Protein AF-A0AAQ3QTQ8-F1 (afdb_monomer)

Structure (mmCIF, N/CA/C/O backbone):
data_AF-A0AAQ3QTQ8-F1
#
_entry.id   AF-A0AAQ3QTQ8-F1
#
loop_
_atom_site.group_PDB
_atom_site.id
_atom_site.type_symbol
_atom_site.label_atom_id
_atom_site.label_alt_id
_atom_site.label_comp_id
_atom_site.label_asym_id
_atom_site.label_entity_id
_atom_site.label_seq_id
_atom_site.pdbx_PDB_ins_code
_atom_site.Cartn_x
_atom_site.Cartn_y
_atom_site.Cartn_z
_atom_site.occupancy
_atom_site.B_iso_or_equiv
_atom_site.auth_seq_id
_atom_site.auth_comp_id
_atom_site.auth_asym_id
_atom_site.auth_atom_id
_atom_site.pdbx_PDB_model_num
ATOM 1 N N . MET A 1 1 ? -59.848 7.358 70.469 1.00 56.00 1 MET A N 1
ATOM 2 C CA . MET A 1 1 ? -59.680 6.333 69.415 1.00 56.00 1 MET A CA 1
ATOM 3 C C . MET A 1 1 ? -58.313 5.702 69.612 1.00 56.00 1 MET A C 1
ATOM 5 O O . MET A 1 1 ? -57.325 6.423 69.578 1.00 56.00 1 MET A O 1
ATOM 9 N N . THR A 1 2 ? -58.250 4.415 69.949 1.00 82.25 2 THR A N 1
ATOM 10 C CA . THR A 1 2 ? -56.984 3.731 70.270 1.00 82.25 2 THR A CA 1
ATOM 11 C C . THR A 1 2 ? -56.238 3.325 68.994 1.00 82.25 2 THR A C 1
ATOM 13 O O . THR A 1 2 ? -56.854 3.104 67.953 1.00 82.25 2 THR A O 1
ATOM 16 N N . TYR A 1 3 ? -54.908 3.209 69.055 1.00 79.88 3 TYR A N 1
ATOM 17 C CA . TYR A 1 3 ? -54.056 2.813 67.917 1.00 79.88 3 TYR A CA 1
ATOM 18 C C . TYR A 1 3 ? -54.523 1.508 67.241 1.00 79.88 3 TYR A C 1
ATOM 20 O O . TYR A 1 3 ? -54.524 1.395 66.017 1.00 79.88 3 TYR A O 1
ATOM 28 N N . GLN A 1 4 ? -55.022 0.562 68.041 1.00 78.69 4 GLN A N 1
ATOM 29 C CA . GLN A 1 4 ? -55.626 -0.692 67.577 1.00 78.69 4 GLN A CA 1
ATOM 30 C C . GLN A 1 4 ? -56.855 -0.455 66.674 1.00 78.69 4 GLN A C 1
ATOM 32 O O . GLN A 1 4 ? -56.959 -1.046 65.603 1.00 78.69 4 GLN A O 1
ATOM 37 N N . GLN A 1 5 ? -57.735 0.486 67.036 1.00 79.75 5 GLN A N 1
ATOM 38 C CA . GLN A 1 5 ? -58.923 0.836 66.242 1.00 79.75 5 GLN A CA 1
ATOM 39 C C . GLN A 1 5 ? -58.567 1.554 64.932 1.00 79.75 5 GLN A C 1
ATOM 41 O O . GLN A 1 5 ? -59.264 1.398 63.929 1.00 79.75 5 GLN A O 1
ATOM 46 N N . LEU A 1 6 ? -57.489 2.346 64.924 1.00 78.75 6 LEU A N 1
ATOM 47 C CA . LEU A 1 6 ? -56.985 2.994 63.711 1.00 78.75 6 LEU A CA 1
ATOM 48 C C . LEU A 1 6 ? -56.403 1.957 62.742 1.00 78.75 6 LEU A C 1
ATOM 50 O O . LEU A 1 6 ? -56.718 1.986 61.554 1.00 78.75 6 LEU A O 1
ATOM 54 N N . LYS A 1 7 ? -55.620 1.006 63.264 1.00 82.06 7 LYS A N 1
ATOM 55 C CA . LYS A 1 7 ? -55.025 -0.084 62.486 1.00 82.06 7 LYS A CA 1
ATOM 56 C C . LYS A 1 7 ? -56.093 -0.963 61.836 1.00 82.06 7 LYS A C 1
ATOM 58 O O . LYS A 1 7 ? -56.007 -1.214 60.640 1.00 82.06 7 LYS A O 1
ATOM 63 N N . GLU A 1 8 ? -57.128 -1.367 62.573 1.00 78.81 8 GLU A N 1
ATOM 64 C CA . GLU A 1 8 ? -58.230 -2.158 62.009 1.00 78.81 8 GLU A CA 1
ATOM 65 C C . GLU A 1 8 ? -59.048 -1.396 60.963 1.00 78.81 8 GLU A C 1
ATOM 67 O O . GLU A 1 8 ? -59.424 -1.978 59.945 1.00 78.81 8 GLU A O 1
ATOM 72 N N . LYS A 1 9 ? -59.305 -0.096 61.169 1.00 76.88 9 LYS A N 1
ATOM 73 C CA . LYS A 1 9 ? -60.006 0.729 60.172 1.00 76.88 9 LYS A CA 1
ATOM 74 C C . LYS A 1 9 ? -59.204 0.868 58.885 1.00 76.88 9 LYS A C 1
ATOM 76 O O . LYS A 1 9 ? -59.774 0.685 57.815 1.00 76.88 9 LYS A O 1
ATOM 81 N N . ILE A 1 10 ? -57.903 1.149 58.982 1.00 73.38 10 ILE A N 1
ATOM 82 C CA . ILE A 1 10 ? -57.005 1.234 57.822 1.00 73.38 10 ILE A CA 1
ATOM 83 C C . ILE A 1 10 ? -56.937 -0.119 57.112 1.00 73.38 10 ILE A C 1
ATOM 85 O O . ILE A 1 10 ? -57.016 -0.175 55.886 1.00 73.38 10 ILE A O 1
ATOM 89 N N . TRP A 1 11 ? -56.867 -1.216 57.871 1.00 71.56 11 TRP A N 1
ATOM 90 C CA . TRP A 1 11 ? -56.759 -2.546 57.285 1.00 71.56 11 TRP A CA 1
ATOM 91 C C . TRP A 1 11 ? -58.058 -2.977 56.585 1.00 71.56 11 TRP A C 1
ATOM 93 O O . TRP A 1 11 ? -58.023 -3.498 55.472 1.00 71.56 11 TRP A O 1
ATOM 103 N N . LYS A 1 12 ? -59.226 -2.666 57.163 1.00 70.44 12 LYS A N 1
ATOM 104 C CA . LYS A 1 12 ? -60.523 -2.856 56.493 1.00 70.44 12 LYS A CA 1
ATOM 105 C C . LYS A 1 12 ? -60.668 -1.987 55.244 1.00 70.44 12 LYS A C 1
ATOM 107 O O . LYS A 1 12 ? -61.236 -2.465 54.268 1.00 70.44 12 LYS A O 1
ATOM 112 N N . LEU A 1 13 ? -60.147 -0.757 55.245 1.00 63.53 13 LEU A N 1
ATOM 113 C CA . LEU A 1 13 ? -60.187 0.130 54.074 1.00 63.53 13 LEU A CA 1
ATOM 114 C C . LEU A 1 13 ? -59.311 -0.393 52.925 1.00 63.53 13 LEU A C 1
ATOM 116 O O . LEU A 1 13 ? -59.724 -0.358 51.774 1.00 63.53 13 LEU A O 1
ATOM 120 N N . LEU A 1 14 ? -58.126 -0.916 53.248 1.00 60.50 14 LEU A N 1
ATOM 121 C CA . LEU A 1 14 ? -57.181 -1.493 52.286 1.00 60.50 14 LEU A CA 1
ATOM 122 C C . LEU A 1 14 ? -57.642 -2.846 51.710 1.00 60.50 14 LEU A C 1
ATOM 124 O O . LEU A 1 14 ? -57.242 -3.189 50.602 1.00 60.50 14 LEU A O 1
ATOM 128 N N . THR A 1 15 ? -58.474 -3.608 52.434 1.00 65.25 15 THR A N 1
ATOM 129 C CA . THR A 1 15 ? -58.963 -4.942 52.010 1.00 65.25 15 THR A CA 1
ATOM 130 C C . THR A 1 15 ? -60.364 -4.948 51.407 1.00 65.25 15 THR A C 1
ATOM 132 O O . THR A 1 15 ? -60.736 -5.938 50.778 1.00 65.25 15 THR A O 1
ATOM 135 N N . HIS A 1 16 ? -61.151 -3.875 51.542 1.00 59.69 16 HIS A N 1
ATOM 136 C CA . HIS A 1 16 ? -62.420 -3.769 50.819 1.00 59.69 16 HIS A CA 1
ATOM 137 C C . HIS A 1 16 ? -62.133 -3.612 49.319 1.00 59.69 16 HIS A C 1
ATOM 139 O O . HIS A 1 16 ? -61.536 -2.629 48.880 1.00 59.69 16 HIS A O 1
ATOM 145 N N . GLY A 1 17 ? -62.555 -4.614 48.542 1.00 53.31 17 GLY A N 1
ATOM 146 C CA . GLY A 1 17 ? -62.068 -4.945 47.197 1.00 53.31 17 GLY A CA 1
ATOM 147 C C . GLY A 1 17 ? -62.107 -3.864 46.110 1.00 53.31 17 GLY A C 1
ATOM 148 O O . GLY A 1 17 ? -61.571 -4.103 45.037 1.00 53.31 17 GLY A O 1
ATOM 149 N N . ALA A 1 18 ? -62.662 -2.677 46.358 1.00 57.66 18 ALA A N 1
ATOM 150 C CA . ALA A 1 18 ? -62.614 -1.549 45.426 1.00 57.66 18 ALA A CA 1
ATOM 151 C C . ALA A 1 18 ? -61.232 -0.865 45.376 1.00 57.66 18 ALA A C 1
ATOM 153 O O . ALA A 1 18 ? -60.798 -0.431 44.312 1.00 57.66 18 ALA A O 1
ATOM 154 N N . LEU A 1 19 ? -60.507 -0.803 46.502 1.00 54.47 19 LEU A N 1
ATOM 155 C CA . LEU A 1 19 ? -59.181 -0.169 46.552 1.00 54.47 19 LEU A CA 1
ATOM 156 C C . LEU A 1 19 ? -58.093 -1.043 45.918 1.00 54.47 19 LEU A C 1
ATOM 158 O O . LEU A 1 19 ? -57.125 -0.507 45.390 1.00 54.47 19 LEU A O 1
ATOM 162 N N . LEU A 1 20 ? -58.282 -2.364 45.906 1.00 57.00 20 LEU A N 1
ATOM 163 C CA . LEU A 1 20 ? -57.383 -3.338 45.277 1.00 57.00 20 LEU A CA 1
ATOM 164 C C . LEU A 1 20 ? -57.253 -3.122 43.759 1.00 57.00 20 LEU A C 1
ATOM 166 O O . LEU A 1 20 ? -56.157 -3.250 43.223 1.00 57.00 20 LEU A O 1
ATOM 170 N N . TYR A 1 21 ? -58.327 -2.702 43.079 1.00 63.22 21 TYR A N 1
ATOM 171 C CA . TYR A 1 21 ? -58.301 -2.384 41.643 1.00 63.22 21 TYR A CA 1
ATOM 172 C C . TYR A 1 21 ? -57.488 -1.132 41.300 1.00 63.22 21 TYR A C 1
ATOM 174 O O . TYR A 1 21 ? -57.039 -0.999 40.167 1.00 63.22 21 TYR A O 1
ATOM 182 N N . ILE A 1 22 ? -57.287 -0.222 42.258 1.00 67.75 22 ILE A N 1
ATOM 183 C CA . ILE A 1 22 ? -56.525 1.019 42.059 1.00 67.75 22 ILE A CA 1
ATOM 184 C C . ILE A 1 22 ? -55.092 0.850 42.573 1.00 67.75 22 ILE A C 1
ATOM 186 O O . ILE A 1 22 ? -54.137 1.268 41.923 1.00 67.75 22 ILE A O 1
ATOM 190 N N . THR A 1 23 ? -54.912 0.198 43.722 1.00 69.81 23 THR A N 1
ATOM 191 C CA . THR A 1 23 ? -53.592 0.023 44.339 1.00 69.81 23 THR A CA 1
ATOM 192 C C . THR A 1 23 ? -52.747 -1.028 43.628 1.00 69.81 23 THR A C 1
ATOM 194 O O . THR A 1 23 ? -51.536 -0.841 43.532 1.00 69.81 23 THR A O 1
ATOM 197 N N . ALA A 1 24 ? -53.352 -2.082 43.068 1.00 72.50 24 ALA A N 1
ATOM 198 C CA . ALA A 1 24 ? -52.630 -3.099 42.305 1.00 72.50 24 ALA A CA 1
ATOM 199 C C . ALA A 1 24 ? -51.936 -2.544 41.044 1.00 72.50 24 ALA A C 1
ATOM 201 O O . ALA A 1 24 ? -50.729 -2.754 40.919 1.00 72.50 24 ALA A O 1
ATOM 202 N N . PRO A 1 25 ? -52.598 -1.798 40.132 1.00 78.56 25 PRO A N 1
ATOM 203 C CA . PRO A 1 25 ? -51.917 -1.245 38.962 1.00 78.56 25 PRO A CA 1
ATOM 204 C C . PRO A 1 25 ? -50.855 -0.206 39.337 1.00 78.56 25 PRO A C 1
ATOM 206 O O . PRO A 1 25 ? -49.799 -0.174 38.708 1.00 78.56 25 PRO A O 1
ATOM 209 N N . ILE A 1 26 ? -51.066 0.591 40.392 1.00 82.81 26 ILE A N 1
ATOM 210 C CA . ILE A 1 26 ? -50.047 1.529 40.893 1.00 82.81 26 ILE A CA 1
ATOM 211 C C . ILE A 1 26 ? -48.821 0.766 41.409 1.00 82.81 26 ILE A C 1
ATOM 213 O O . ILE A 1 26 ? -47.695 1.096 41.041 1.00 82.81 26 ILE A O 1
ATOM 217 N N . ALA A 1 27 ? -49.022 -0.284 42.208 1.00 79.06 27 ALA A N 1
ATOM 218 C CA . ALA A 1 27 ? -47.933 -1.111 42.719 1.00 79.06 27 ALA A CA 1
ATOM 219 C C . ALA A 1 27 ? -47.168 -1.809 41.586 1.00 79.06 27 ALA A C 1
ATOM 221 O O . ALA A 1 27 ? -45.941 -1.789 41.588 1.00 79.06 27 ALA A O 1
ATOM 222 N N . ILE A 1 28 ? -47.872 -2.356 40.589 1.00 83.12 28 ILE A N 1
ATOM 223 C CA . ILE A 1 28 ? -47.263 -2.968 39.399 1.00 83.12 28 ILE A CA 1
ATOM 224 C C . ILE A 1 28 ? -46.442 -1.932 38.625 1.00 83.12 28 ILE A C 1
ATOM 226 O O . ILE A 1 28 ? -45.302 -2.208 38.261 1.00 83.12 28 ILE A O 1
ATOM 230 N N . THR A 1 29 ? -46.979 -0.727 38.425 1.00 83.50 29 THR A N 1
ATOM 231 C CA . THR A 1 29 ? -46.278 0.356 37.718 1.00 83.50 29 THR A CA 1
ATOM 232 C C . THR A 1 29 ? -45.002 0.760 38.454 1.00 83.50 29 THR A C 1
ATOM 234 O O . THR A 1 29 ? -43.952 0.885 37.830 1.00 83.50 29 THR A O 1
ATOM 237 N N . LEU A 1 30 ? -45.054 0.896 39.783 1.00 83.50 30 LEU A N 1
ATOM 238 C CA . LEU A 1 30 ? -43.878 1.195 40.606 1.00 83.50 30 LEU A CA 1
ATOM 239 C C . LEU A 1 30 ? -42.839 0.069 40.568 1.00 83.50 30 LEU A C 1
ATOM 241 O O . LEU A 1 30 ? -41.641 0.344 40.545 1.00 83.50 30 LEU A O 1
ATOM 245 N N . LEU A 1 31 ? -43.281 -1.187 40.524 1.00 81.12 31 LEU A N 1
ATOM 246 C CA . LEU A 1 31 ? -42.404 -2.355 40.456 1.00 81.12 31 LEU A CA 1
ATOM 247 C C . LEU A 1 31 ? -41.702 -2.442 39.093 1.00 81.12 31 LEU A C 1
ATOM 249 O O . LEU A 1 31 ? -40.496 -2.674 39.041 1.00 81.12 31 LEU A O 1
ATOM 253 N N . ILE A 1 32 ? -42.422 -2.155 38.004 1.00 83.00 32 ILE A N 1
ATOM 254 C CA . ILE A 1 32 ? -41.854 -2.022 36.655 1.00 83.00 32 ILE A CA 1
ATOM 255 C C . ILE A 1 32 ? -40.857 -0.858 36.610 1.00 83.00 32 ILE A C 1
ATOM 257 O O . ILE A 1 32 ? -39.746 -1.033 36.117 1.00 83.00 32 ILE A O 1
ATOM 261 N N . LEU A 1 33 ? -41.206 0.306 37.168 1.00 80.62 33 LEU A N 1
ATOM 262 C CA . LEU A 1 33 ? -40.325 1.476 37.202 1.00 80.62 33 LEU A CA 1
ATOM 263 C C . LEU A 1 33 ? -39.037 1.190 37.989 1.00 80.62 33 LEU A C 1
ATOM 265 O O . LEU A 1 33 ? -37.949 1.528 37.533 1.00 80.62 33 LEU A O 1
ATOM 269 N N . PHE A 1 34 ? -39.144 0.512 39.135 1.00 80.12 34 PHE A N 1
ATOM 270 C CA . PHE A 1 34 ? -37.997 0.068 39.929 1.00 80.12 34 PHE A CA 1
ATOM 271 C C . PHE A 1 34 ? -37.106 -0.902 39.146 1.00 80.12 34 PHE A C 1
ATOM 273 O O . PHE A 1 34 ? -35.881 -0.781 39.184 1.00 80.12 34 PHE A O 1
ATOM 280 N N . PHE A 1 35 ? -37.704 -1.832 38.396 1.00 76.50 35 PHE A N 1
ATOM 281 C CA . PHE A 1 35 ? -36.963 -2.772 37.557 1.00 76.50 35 PHE A CA 1
ATOM 282 C C . PHE A 1 35 ? -36.250 -2.062 36.398 1.00 76.50 35 PHE A C 1
ATOM 284 O O . PHE A 1 35 ? -35.076 -2.322 36.154 1.00 76.50 35 PHE A O 1
ATOM 291 N N . ILE A 1 36 ? -36.916 -1.110 35.736 1.00 76.31 36 ILE A N 1
ATOM 292 C CA . ILE A 1 36 ? -36.324 -0.283 34.673 1.00 76.31 36 ILE A CA 1
ATOM 293 C C . ILE A 1 36 ? -35.163 0.546 35.225 1.00 76.31 36 ILE A C 1
ATOM 295 O O . ILE A 1 36 ? -34.094 0.547 34.625 1.00 76.31 36 ILE A O 1
ATOM 299 N N . LEU A 1 37 ? -35.327 1.194 36.382 1.00 72.81 37 LEU A N 1
ATOM 300 C CA . LEU A 1 37 ? -34.261 1.967 37.027 1.00 72.81 37 LEU A CA 1
ATOM 301 C C . LEU A 1 37 ? -33.066 1.081 37.402 1.00 72.81 37 LEU A C 1
ATOM 303 O O . LEU A 1 37 ? -31.928 1.447 37.122 1.00 72.81 37 LEU A O 1
ATOM 307 N N . LYS A 1 38 ? -33.308 -0.121 37.939 1.00 69.94 38 LYS A N 1
ATOM 308 C CA . LYS A 1 38 ? -32.256 -1.108 38.235 1.00 69.94 38 LYS A CA 1
ATOM 309 C C . LYS A 1 38 ? -31.526 -1.592 36.982 1.00 69.94 38 LYS A C 1
ATOM 311 O O . LYS A 1 38 ? -30.304 -1.735 37.008 1.00 69.94 38 LYS A O 1
ATOM 316 N N . VAL A 1 39 ? -32.249 -1.832 35.889 1.00 67.50 39 VAL A N 1
ATOM 317 C CA . VAL A 1 39 ? -31.666 -2.207 34.591 1.00 67.50 39 VAL A CA 1
ATOM 318 C C . VAL A 1 39 ? -30.904 -1.036 33.975 1.00 67.50 39 VAL A C 1
ATOM 320 O O . VAL A 1 39 ? -29.863 -1.260 33.373 1.00 67.50 39 VAL A O 1
ATOM 323 N N . TYR A 1 40 ? -31.348 0.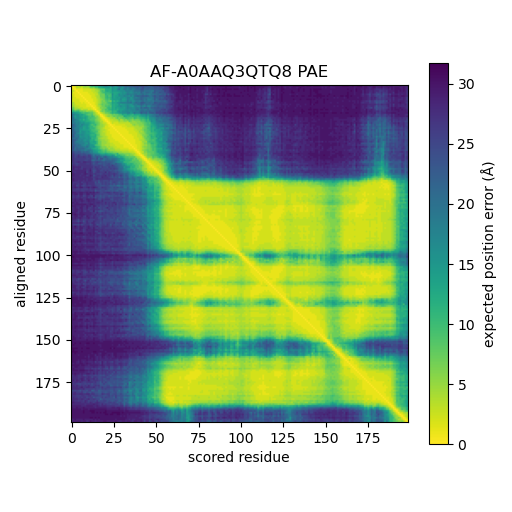206 34.165 1.00 67.25 40 TYR A N 1
ATOM 324 C CA . TYR A 1 40 ? -30.651 1.399 33.680 1.00 67.25 40 TYR A CA 1
ATOM 325 C C . TYR A 1 40 ? -29.345 1.646 34.456 1.00 67.25 40 TYR A C 1
ATOM 327 O O . TYR A 1 40 ? -28.290 1.851 33.855 1.00 67.25 40 TYR A O 1
ATOM 335 N N . GLU A 1 41 ? -29.377 1.513 35.787 1.00 61.06 41 GLU A N 1
ATOM 336 C CA . GLU A 1 41 ? -28.181 1.533 36.641 1.00 61.06 41 GLU A CA 1
ATOM 337 C C . GLU A 1 41 ? -27.206 0.394 36.291 1.00 61.06 41 GLU A C 1
ATOM 339 O O . GLU A 1 41 ? -25.994 0.606 36.247 1.00 61.06 41 GLU A O 1
ATOM 344 N N . GLY A 1 42 ? -27.714 -0.807 35.989 1.00 54.25 42 GLY A N 1
ATOM 345 C CA . GLY A 1 42 ? -26.908 -1.949 35.541 1.00 54.25 42 GLY A CA 1
ATOM 346 C C . GLY A 1 42 ? -26.400 -1.834 34.098 1.00 54.25 42 GLY A C 1
ATOM 347 O O . GLY A 1 42 ? -25.296 -2.285 33.793 1.00 54.25 42 GLY A O 1
ATOM 348 N N . GLY A 1 43 ? -27.163 -1.192 33.215 1.00 54.66 43 GLY A N 1
ATOM 349 C CA . GLY A 1 43 ? -26.865 -1.038 31.791 1.00 54.66 43 GLY A CA 1
ATOM 350 C C . GLY A 1 43 ? -25.648 -0.154 31.537 1.00 54.66 43 GLY A C 1
ATOM 351 O O . GLY A 1 43 ? -24.848 -0.448 30.649 1.00 54.66 43 GLY A O 1
ATOM 352 N N . THR A 1 44 ? -25.428 0.862 32.377 1.00 56.44 44 THR A N 1
ATOM 353 C CA . THR A 1 44 ? -24.199 1.674 32.324 1.00 56.44 44 THR A CA 1
ATOM 354 C C . THR A 1 44 ? -22.953 0.836 32.631 1.00 56.44 44 THR A C 1
ATOM 356 O O . THR A 1 44 ? -21.961 0.925 31.906 1.00 56.44 44 THR A O 1
ATOM 359 N N . LYS A 1 45 ? -23.020 -0.073 33.613 1.00 55.62 45 LYS A N 1
ATOM 360 C CA . LYS A 1 45 ? -21.924 -1.002 33.943 1.00 55.62 45 LYS A CA 1
ATOM 361 C C . LYS A 1 45 ? -21.722 -2.076 32.876 1.00 55.62 45 LYS A C 1
ATOM 363 O O . LYS A 1 45 ? -20.585 -2.404 32.553 1.00 55.62 45 LYS A O 1
ATOM 368 N N . PHE A 1 46 ? -22.802 -2.583 32.285 1.00 55.84 46 PHE A N 1
ATOM 369 C CA . PHE A 1 46 ? -22.720 -3.561 31.199 1.00 55.84 46 PHE A CA 1
ATOM 370 C C . PHE A 1 46 ? -22.091 -2.957 29.935 1.00 55.84 46 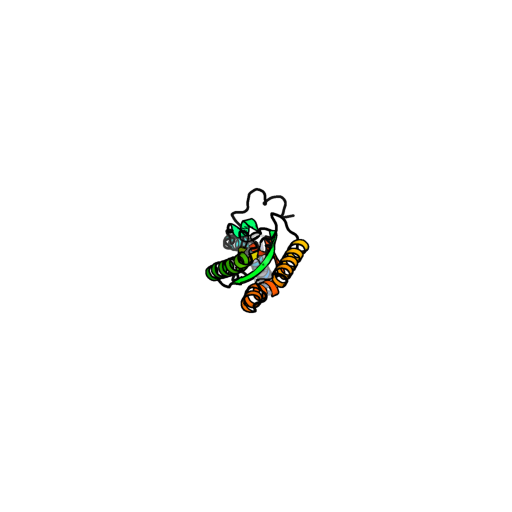PHE A C 1
ATOM 372 O O . PHE A 1 46 ? -21.282 -3.606 29.280 1.00 55.84 46 PHE A O 1
ATOM 379 N N . SER A 1 47 ? -22.379 -1.686 29.632 1.00 55.66 47 SER A N 1
ATOM 380 C CA . SER A 1 47 ? -21.737 -0.969 28.523 1.00 55.66 47 SER A CA 1
ATOM 381 C C . SER A 1 47 ? -20.234 -0.749 28.740 1.00 55.66 47 SER A C 1
ATOM 383 O O . SER A 1 47 ? -19.461 -0.805 27.784 1.00 55.66 47 SER A O 1
ATOM 385 N N . PHE A 1 48 ? -19.813 -0.548 29.994 1.00 55.34 48 PHE A N 1
ATOM 386 C CA . PHE A 1 48 ? -18.405 -0.432 30.363 1.00 55.34 48 PHE A CA 1
ATOM 387 C C . PHE A 1 48 ? -17.684 -1.778 30.227 1.00 55.34 48 PHE A C 1
ATOM 389 O O . PHE A 1 48 ? -16.659 -1.845 29.560 1.00 55.34 48 PHE A O 1
ATOM 396 N N . LEU A 1 49 ? -18.279 -2.865 30.730 1.00 55.84 49 LEU A N 1
ATOM 397 C CA . LEU A 1 49 ? -17.741 -4.221 30.573 1.00 55.84 49 LEU A CA 1
ATOM 398 C C . LEU A 1 49 ? -17.681 -4.663 29.101 1.00 55.84 49 LEU A C 1
ATOM 400 O O . LEU A 1 49 ? -16.723 -5.308 28.696 1.00 55.84 49 LEU A O 1
ATOM 404 N N . LEU A 1 50 ? -18.653 -4.277 28.267 1.00 54.31 50 LEU A N 1
ATOM 405 C CA . LEU A 1 50 ? -18.603 -4.522 26.818 1.00 54.31 50 LEU A CA 1
ATOM 406 C C . LEU A 1 50 ? -17.516 -3.700 26.109 1.00 54.31 50 LEU A C 1
ATOM 408 O O . LEU A 1 50 ? -16.932 -4.180 25.140 1.00 54.31 50 LEU A O 1
ATOM 412 N N . LYS A 1 51 ? -17.229 -2.477 26.577 1.00 53.62 51 LYS A N 1
ATOM 413 C CA . LYS A 1 51 ? -16.083 -1.687 26.098 1.00 53.62 51 LYS A CA 1
ATOM 414 C C . LYS A 1 51 ? -14.754 -2.323 26.499 1.00 53.62 51 LYS A C 1
ATOM 416 O O . LYS A 1 51 ? -13.839 -2.334 25.690 1.00 53.62 51 LYS A O 1
ATOM 421 N N . GLU A 1 52 ? -14.672 -2.863 27.708 1.00 52.97 52 GLU A N 1
ATOM 422 C CA . GLU A 1 52 ? -13.473 -3.493 28.271 1.00 52.97 52 GLU A CA 1
ATOM 423 C C . GLU A 1 52 ? -13.200 -4.882 27.657 1.00 52.97 52 GLU A C 1
ATOM 425 O O . GLU A 1 52 ? -12.050 -5.271 27.478 1.00 52.97 52 GLU A O 1
ATOM 430 N N . LEU A 1 53 ? -14.252 -5.594 27.232 1.00 55.09 53 LEU A N 1
ATOM 431 C CA . LEU A 1 53 ? -14.162 -6.847 26.468 1.00 55.09 53 LEU A CA 1
ATOM 432 C C . LEU A 1 53 ? -13.839 -6.643 24.981 1.00 55.09 53 LEU A C 1
ATOM 434 O O . LEU A 1 53 ? -13.479 -7.601 24.296 1.00 55.09 53 LEU A O 1
ATOM 438 N N . ARG A 1 54 ? -13.959 -5.417 24.459 1.00 56.12 54 ARG A N 1
ATOM 439 C CA . ARG A 1 54 ? -13.503 -5.088 23.110 1.00 56.12 54 ARG A CA 1
ATOM 440 C C . ARG A 1 54 ? -12.009 -4.810 23.194 1.00 56.12 54 ARG A C 1
ATOM 442 O O . ARG A 1 54 ? -11.603 -3.657 23.282 1.00 56.12 54 ARG A O 1
ATOM 449 N N . THR A 1 55 ? -11.202 -5.872 23.187 1.00 63.25 55 THR A N 1
ATOM 450 C CA . THR A 1 55 ? -9.753 -5.768 22.996 1.00 63.25 55 THR A CA 1
ATOM 451 C C . THR A 1 55 ? -9.511 -4.831 21.822 1.00 63.25 55 THR A C 1
ATOM 453 O O . THR A 1 55 ? -9.943 -5.105 20.699 1.00 63.25 55 THR A O 1
ATOM 456 N N . GLU A 1 56 ? -8.920 -3.671 22.106 1.00 73.50 56 GLU A N 1
ATOM 457 C CA . GLU A 1 56 ? -8.605 -2.683 21.085 1.00 73.50 56 GLU A CA 1
ATOM 458 C C . GLU A 1 56 ? -7.712 -3.389 20.063 1.00 73.50 56 GLU A C 1
ATOM 460 O O . GLU A 1 56 ? -6.625 -3.859 20.401 1.00 73.50 56 GLU A O 1
ATOM 465 N N . LYS A 1 57 ? -8.215 -3.572 18.835 1.00 87.88 57 LYS A N 1
ATOM 466 C CA . LYS A 1 57 ? -7.439 -4.209 17.770 1.00 87.88 57 LYS A CA 1
ATOM 467 C C . LYS A 1 57 ? -6.202 -3.342 17.569 1.00 87.88 57 LYS A C 1
ATOM 469 O O . LYS A 1 57 ? -6.339 -2.146 17.315 1.00 87.88 57 LYS A O 1
ATOM 474 N N . THR A 1 58 ? -5.021 -3.925 17.709 1.00 90.94 58 THR A N 1
ATOM 475 C CA . THR A 1 58 ? -3.751 -3.248 17.456 1.00 90.94 58 THR A CA 1
ATOM 476 C C . THR A 1 58 ? -3.102 -3.809 16.200 1.00 90.94 58 THR A C 1
ATOM 478 O O . THR A 1 58 ? -3.317 -4.963 15.826 1.00 90.94 58 THR A O 1
ATOM 481 N N . SER A 1 59 ? -2.316 -2.974 15.530 1.00 93.12 59 SER A N 1
ATOM 482 C CA . SER A 1 59 ? -1.551 -3.335 14.343 1.00 93.12 59 SER A CA 1
ATOM 483 C C . SER A 1 59 ? -0.146 -2.758 14.436 1.00 93.12 59 SER A C 1
ATOM 485 O O . SER A 1 59 ? 0.082 -1.703 15.028 1.00 93.12 59 SER A O 1
ATOM 487 N N . TYR A 1 60 ? 0.797 -3.460 13.824 1.00 94.00 60 TYR A N 1
ATOM 488 C CA . TYR A 1 60 ? 2.182 -3.035 13.704 1.00 94.00 60 TYR A CA 1
ATOM 489 C C . TYR A 1 60 ? 2.472 -2.743 12.235 1.00 94.00 60 TYR A C 1
ATOM 491 O O . TYR A 1 60 ? 2.180 -3.588 11.385 1.00 94.00 60 TYR A O 1
ATOM 499 N N . LEU A 1 61 ? 3.015 -1.567 11.924 1.00 94.50 61 LEU A N 1
ATOM 500 C CA . LEU A 1 61 ? 3.433 -1.216 10.568 1.00 94.50 61 LEU A CA 1
ATOM 501 C C . LEU A 1 61 ? 4.795 -1.835 10.248 1.00 94.50 61 LEU A C 1
ATOM 503 O O . LEU A 1 61 ? 5.729 -1.769 11.048 1.00 94.50 61 LEU A O 1
ATOM 507 N N . SER A 1 62 ? 4.918 -2.417 9.064 1.00 94.88 62 SER A N 1
ATOM 508 C CA . SER A 1 62 ? 6.198 -2.811 8.484 1.00 94.88 62 SER A CA 1
ATOM 509 C C . SER A 1 62 ? 7.057 -1.585 8.155 1.00 94.88 62 SER A C 1
ATOM 511 O O . SER A 1 62 ? 6.573 -0.455 8.116 1.00 94.88 62 SER A O 1
ATOM 513 N N . LYS A 1 63 ? 8.347 -1.811 7.876 1.00 93.06 63 LYS A N 1
ATOM 514 C CA . LYS A 1 63 ? 9.270 -0.738 7.478 1.00 93.06 63 LYS A CA 1
ATOM 515 C C . LYS A 1 63 ? 8.761 0.033 6.252 1.00 93.06 63 LYS A C 1
ATOM 517 O O . LYS A 1 63 ? 8.753 1.253 6.282 1.00 93.06 63 LYS A O 1
ATOM 522 N 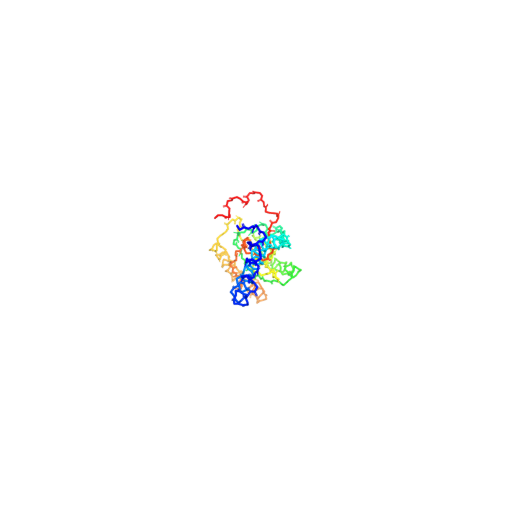N . HIS A 1 64 ? 8.283 -0.677 5.229 1.00 94.38 64 HIS A N 1
ATOM 523 C CA . HIS A 1 64 ? 7.757 -0.062 4.007 1.00 94.38 64 HIS A CA 1
ATOM 524 C C . HIS A 1 64 ? 6.509 0.786 4.275 1.00 94.38 64 HIS A C 1
ATOM 526 O O . HIS A 1 64 ? 6.376 1.870 3.730 1.00 94.38 64 HIS A O 1
ATOM 532 N N . GLU A 1 65 ? 5.606 0.323 5.144 1.00 95.12 65 GLU A N 1
ATOM 533 C CA . GLU A 1 65 ? 4.401 1.085 5.502 1.00 95.12 65 GLU A CA 1
ATOM 534 C C . GLU A 1 65 ? 4.721 2.343 6.315 1.00 95.12 65 GLU A C 1
ATOM 536 O O . GLU A 1 65 ? 4.021 3.344 6.193 1.00 95.12 65 GLU A O 1
ATOM 541 N N . LEU A 1 66 ? 5.770 2.304 7.143 1.00 92.50 66 LEU A N 1
ATOM 542 C CA . LEU A 1 66 ? 6.251 3.483 7.862 1.00 92.50 66 LEU A CA 1
ATOM 543 C C . LEU A 1 66 ? 6.873 4.519 6.923 1.00 92.50 66 LEU A C 1
ATOM 545 O O . LEU A 1 66 ? 6.712 5.712 7.168 1.00 92.50 66 LEU A O 1
ATOM 549 N N . GLU A 1 67 ? 7.580 4.070 5.884 1.00 90.19 67 GLU A N 1
ATOM 550 C CA . GLU A 1 67 ? 8.234 4.946 4.903 1.00 90.19 67 GLU A CA 1
ATOM 551 C C . GLU A 1 67 ? 7.222 5.794 4.129 1.00 90.19 67 GLU A C 1
ATOM 553 O O . GLU A 1 67 ? 7.480 6.970 3.920 1.00 90.19 67 GLU A O 1
ATOM 558 N N . VAL A 1 68 ? 6.053 5.238 3.798 1.00 91.94 68 VAL A N 1
ATOM 559 C CA . VAL A 1 68 ? 5.036 5.912 2.964 1.00 91.94 68 VAL A CA 1
ATOM 560 C C . VAL A 1 68 ? 3.836 6.433 3.754 1.00 91.94 68 VAL A C 1
ATOM 562 O O . VAL A 1 68 ? 2.773 6.714 3.198 1.00 91.94 68 VAL A O 1
ATOM 565 N N . LEU A 1 69 ? 3.964 6.522 5.076 1.00 90.56 69 LEU A N 1
ATOM 566 C CA . LEU A 1 69 ? 2.856 6.836 5.967 1.00 90.56 69 LEU A CA 1
ATOM 567 C C . LEU A 1 69 ? 2.288 8.247 5.714 1.00 90.56 69 LEU A C 1
ATOM 569 O O . LEU A 1 69 ? 2.986 9.246 5.890 1.00 90.56 69 LEU A O 1
ATOM 573 N N . ASP A 1 70 ? 0.991 8.339 5.399 1.00 90.44 70 ASP A N 1
ATOM 574 C CA . ASP A 1 70 ? 0.295 9.576 5.000 1.00 90.44 70 ASP A CA 1
ATOM 575 C C . ASP A 1 70 ? 0.810 10.230 3.706 1.00 90.44 70 ASP A C 1
ATOM 577 O O . ASP A 1 70 ? 0.509 11.401 3.441 1.00 90.44 70 ASP A O 1
ATOM 581 N N . GLU A 1 71 ? 1.519 9.482 2.863 1.00 91.62 71 GLU A N 1
ATOM 582 C CA . GLU A 1 71 ? 2.077 9.974 1.602 1.00 91.62 71 GLU A CA 1
ATOM 583 C C . GLU A 1 71 ? 1.282 9.491 0.382 1.00 91.62 71 GLU A C 1
ATOM 585 O O . GLU A 1 71 ? 0.524 8.512 0.436 1.00 91.62 71 GLU A O 1
ATOM 590 N N . TRP A 1 72 ? 1.411 10.228 -0.725 1.00 95.31 72 TRP A N 1
ATOM 591 C CA . TRP A 1 72 ? 0.901 9.800 -2.023 1.00 95.31 72 TRP A CA 1
ATOM 592 C C . TRP A 1 72 ? 1.963 8.955 -2.726 1.00 95.31 72 TRP A C 1
ATOM 594 O O . TRP A 1 72 ? 3.122 9.344 -2.837 1.00 95.31 72 TRP A O 1
ATOM 604 N N . VAL A 1 73 ? 1.558 7.807 -3.249 1.00 95.25 73 VAL A N 1
ATOM 605 C CA . VAL A 1 73 ? 2.446 6.852 -3.916 1.00 95.25 73 VAL A CA 1
ATOM 606 C C . VAL A 1 73 ? 1.820 6.390 -5.220 1.00 95.25 73 VAL A C 1
ATOM 608 O O . VAL A 1 73 ? 0.600 6.456 -5.397 1.00 95.25 73 VAL A O 1
ATOM 611 N N . ALA A 1 74 ? 2.643 5.927 -6.155 1.00 95.62 74 ALA A N 1
ATOM 612 C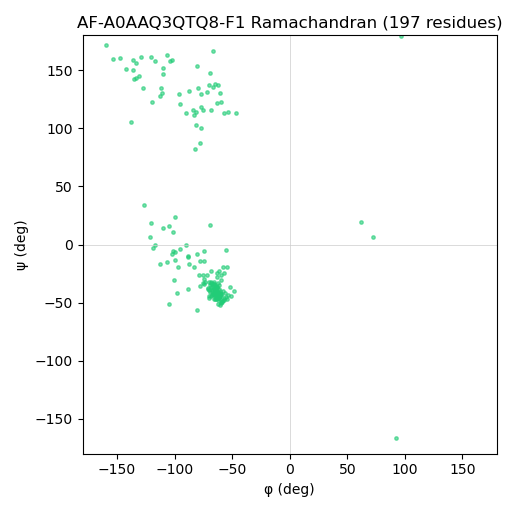 CA . ALA A 1 74 ? 2.137 5.342 -7.384 1.00 95.62 74 ALA A CA 1
ATOM 613 C C . ALA A 1 74 ? 1.738 3.894 -7.120 1.00 95.62 74 ALA A C 1
ATOM 615 O O . ALA A 1 74 ? 2.594 3.055 -6.848 1.00 95.62 74 ALA A O 1
ATOM 616 N N . LEU A 1 75 ? 0.448 3.587 -7.210 1.00 96.88 75 LEU A N 1
ATOM 617 C CA . LEU A 1 75 ? -0.009 2.207 -7.201 1.00 96.88 75 LEU A CA 1
ATOM 618 C C . LEU A 1 75 ? 0.352 1.547 -8.528 1.00 96.88 75 LEU A C 1
ATOM 620 O O . LEU A 1 75 ? 0.048 2.095 -9.583 1.00 96.88 75 LEU A O 1
ATOM 624 N N . ILE A 1 76 ? 0.949 0.364 -8.465 1.00 95.31 76 ILE A N 1
ATOM 625 C CA . ILE A 1 76 ? 1.320 -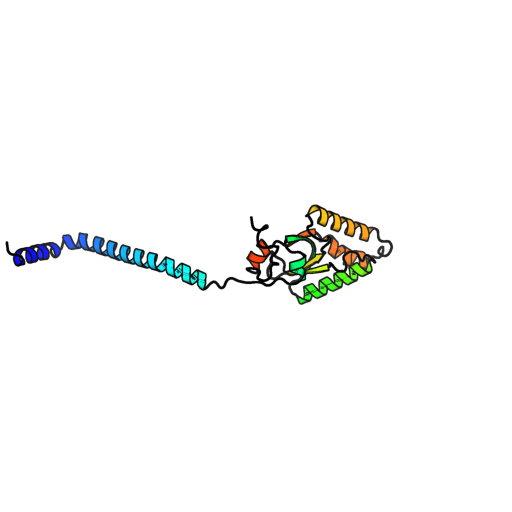0.432 -9.635 1.00 95.31 76 ILE A CA 1
ATOM 626 C C . ILE A 1 76 ? 0.365 -1.606 -9.813 1.00 95.31 76 ILE A C 1
ATOM 628 O O . ILE A 1 76 ? -0.159 -1.821 -10.901 1.00 95.31 76 ILE A O 1
ATOM 632 N N . ASP A 1 77 ? 0.151 -2.374 -8.748 1.00 96.00 77 ASP A N 1
ATOM 633 C CA . ASP A 1 77 ? -0.634 -3.602 -8.803 1.00 96.00 77 ASP A CA 1
ATOM 634 C C . ASP A 1 77 ? -1.128 -3.992 -7.403 1.00 96.00 77 ASP A C 1
ATOM 636 O O . ASP A 1 77 ? -0.718 -3.417 -6.389 1.00 96.00 77 ASP A O 1
ATOM 640 N N . TYR A 1 78 ? -1.992 -4.997 -7.351 1.00 96.50 78 TYR A N 1
ATOM 641 C CA . TYR A 1 78 ? -2.497 -5.601 -6.130 1.00 96.50 78 TYR A CA 1
ATOM 642 C C . TYR A 1 78 ? -2.099 -7.076 -6.016 1.00 96.50 78 TYR A C 1
ATOM 644 O O . TYR A 1 78 ? -1.847 -7.759 -7.007 1.00 96.50 78 TYR A O 1
ATOM 652 N N . ALA A 1 79 ? -2.094 -7.590 -4.790 1.00 97.31 79 ALA A N 1
ATOM 653 C CA . ALA A 1 79 ? -1.931 -9.009 -4.496 1.00 97.31 79 ALA A CA 1
ATOM 654 C C . ALA A 1 79 ? -2.828 -9.431 -3.325 1.00 97.31 79 ALA A C 1
ATOM 656 O O . ALA A 1 79 ? -3.098 -8.630 -2.433 1.00 97.31 79 ALA A O 1
ATOM 657 N N . ASP A 1 80 ? -3.250 -10.694 -3.296 1.00 96.94 80 ASP A N 1
ATOM 658 C CA . ASP A 1 80 ? -4.166 -11.196 -2.256 1.00 96.94 80 ASP A CA 1
ATOM 659 C C . ASP A 1 80 ? -3.416 -11.702 -1.013 1.00 96.94 80 ASP A C 1
ATOM 661 O O . ASP A 1 80 ? -3.984 -11.883 0.059 1.00 96.94 80 ASP A O 1
ATOM 665 N N . THR A 1 81 ? -2.110 -11.947 -1.145 1.00 96.44 81 THR A N 1
ATOM 666 C CA . THR A 1 81 ? -1.263 -12.488 -0.074 1.00 96.44 81 THR A CA 1
ATOM 667 C C . THR A 1 81 ? 0.068 -11.755 -0.004 1.00 96.44 81 THR A C 1
ATOM 669 O O . THR A 1 81 ? 0.519 -11.150 -0.979 1.00 96.44 81 THR A O 1
ATOM 672 N N . TYR A 1 82 ? 0.714 -11.844 1.157 1.00 95.50 82 TYR A N 1
ATOM 673 C CA . TYR A 1 82 ? 2.022 -11.246 1.405 1.00 95.50 82 TYR A CA 1
ATOM 674 C C . TYR A 1 82 ? 3.093 -11.795 0.454 1.00 95.50 82 TYR A C 1
ATOM 676 O O . TYR A 1 82 ? 3.865 -11.043 -0.138 1.00 95.50 82 TYR A O 1
ATOM 684 N N . GLU A 1 83 ? 3.103 -13.111 0.251 1.00 97.44 83 GLU A N 1
ATOM 685 C CA . GLU A 1 83 ? 4.057 -13.810 -0.605 1.00 97.44 83 GLU A CA 1
ATOM 686 C C . GLU A 1 83 ? 3.893 -13.394 -2.070 1.00 97.44 83 GLU A C 1
ATOM 688 O O . GLU A 1 83 ? 4.883 -13.134 -2.754 1.00 97.44 83 GLU A O 1
ATOM 693 N N . GLN A 1 84 ? 2.646 -13.262 -2.539 1.00 97.62 84 GLN A N 1
ATOM 694 C CA . GLN A 1 84 ? 2.369 -12.745 -3.879 1.00 97.62 84 GLN A CA 1
ATOM 695 C C . GLN A 1 84 ? 2.787 -11.281 -4.023 1.00 97.62 84 GLN A C 1
ATOM 697 O O . GLN A 1 84 ? 3.301 -10.908 -5.073 1.00 97.62 84 GLN A O 1
ATOM 702 N N . ALA A 1 85 ? 2.592 -10.452 -2.995 1.00 97.31 85 ALA A N 1
ATOM 703 C CA . ALA A 1 85 ? 2.999 -9.051 -3.032 1.00 97.31 85 ALA A CA 1
ATOM 704 C C . ALA A 1 85 ? 4.520 -8.916 -3.188 1.00 97.31 85 ALA A C 1
ATOM 706 O O . ALA A 1 85 ? 4.992 -8.141 -4.021 1.00 97.31 85 ALA A O 1
ATOM 707 N N . ILE A 1 86 ? 5.286 -9.728 -2.450 1.00 96.44 86 ILE A N 1
ATOM 708 C CA . ILE A 1 86 ? 6.744 -9.804 -2.590 1.00 96.44 86 ILE A CA 1
ATOM 709 C C . ILE A 1 86 ? 7.121 -10.245 -4.002 1.00 96.44 86 ILE A C 1
ATOM 711 O O . ILE A 1 86 ? 7.925 -9.575 -4.649 1.00 96.44 86 ILE A O 1
ATOM 715 N N . ASP A 1 87 ? 6.553 -11.347 -4.492 1.00 96.50 87 ASP A N 1
ATOM 716 C CA . ASP A 1 87 ? 6.892 -11.873 -5.813 1.00 96.50 87 ASP A CA 1
ATOM 717 C C . ASP A 1 87 ? 6.586 -10.852 -6.917 1.00 96.50 87 ASP A C 1
ATOM 719 O O . ASP A 1 87 ? 7.476 -10.498 -7.690 1.00 96.50 87 ASP A O 1
ATOM 723 N N . ARG A 1 88 ? 5.384 -10.264 -6.918 1.00 94.69 88 ARG A N 1
ATOM 724 C CA . ARG A 1 88 ? 4.997 -9.215 -7.874 1.00 94.69 88 ARG A CA 1
ATOM 725 C C . ARG A 1 88 ? 5.886 -7.978 -7.777 1.00 94.69 88 ARG A C 1
ATOM 727 O O . ARG A 1 88 ? 6.313 -7.473 -8.813 1.00 94.69 88 ARG A O 1
ATOM 734 N N . SER A 1 89 ? 6.240 -7.523 -6.572 1.00 94.75 89 SER A N 1
ATOM 735 C CA . SER A 1 89 ? 7.176 -6.399 -6.405 1.00 94.75 89 SER A CA 1
ATOM 736 C C . SER A 1 89 ? 8.557 -6.701 -6.996 1.00 94.75 89 SER A C 1
ATOM 738 O O . SER A 1 89 ? 9.148 -5.847 -7.653 1.00 94.75 89 SER A O 1
ATOM 740 N N . ASN A 1 90 ? 9.048 -7.937 -6.852 1.00 93.25 90 ASN A N 1
ATOM 741 C CA . ASN A 1 90 ? 10.329 -8.368 -7.407 1.00 93.25 90 ASN A CA 1
ATOM 742 C C . ASN A 1 90 ? 10.275 -8.495 -8.931 1.00 93.25 90 ASN A C 1
ATOM 744 O O . ASN A 1 90 ? 11.247 -8.152 -9.606 1.00 93.25 90 ASN A O 1
ATOM 748 N N . GLN A 1 91 ? 9.163 -8.984 -9.484 1.00 91.69 91 GLN A N 1
ATOM 749 C CA . GLN A 1 91 ? 8.957 -9.015 -10.930 1.00 91.69 91 GLN A CA 1
ATOM 750 C C . GLN A 1 91 ? 8.906 -7.582 -11.496 1.00 91.69 91 GLN A C 1
ATOM 752 O O . GLN A 1 91 ? 9.596 -7.304 -12.478 1.00 91.69 91 GLN A O 1
ATOM 757 N N . PHE A 1 92 ? 8.187 -6.660 -10.837 1.00 90.12 92 PHE A N 1
ATOM 758 C CA . PHE A 1 92 ? 8.160 -5.236 -11.198 1.00 90.12 92 PHE A CA 1
ATOM 759 C C . PHE A 1 92 ? 9.543 -4.613 -11.155 1.00 90.12 92 PHE A C 1
ATOM 761 O O . PHE A 1 92 ? 9.986 -4.022 -12.139 1.00 90.12 92 PHE A O 1
ATOM 768 N N . LYS A 1 93 ? 10.275 -4.831 -10.066 1.00 89.94 93 LYS A N 1
ATOM 769 C CA . LYS A 1 93 ? 11.647 -4.355 -9.912 1.00 89.94 93 LYS A CA 1
ATOM 770 C C . LYS A 1 93 ? 12.573 -4.854 -11.011 1.00 89.94 93 LYS A C 1
ATOM 772 O O . LYS A 1 93 ? 13.258 -4.039 -11.617 1.00 89.94 93 LYS A O 1
ATOM 777 N N . LYS A 1 94 ? 12.552 -6.149 -11.330 1.00 87.19 94 LYS A N 1
ATOM 778 C CA . LYS A 1 94 ? 13.369 -6.710 -12.419 1.00 87.19 94 LYS A CA 1
ATOM 779 C C . LYS A 1 94 ? 13.031 -6.091 -1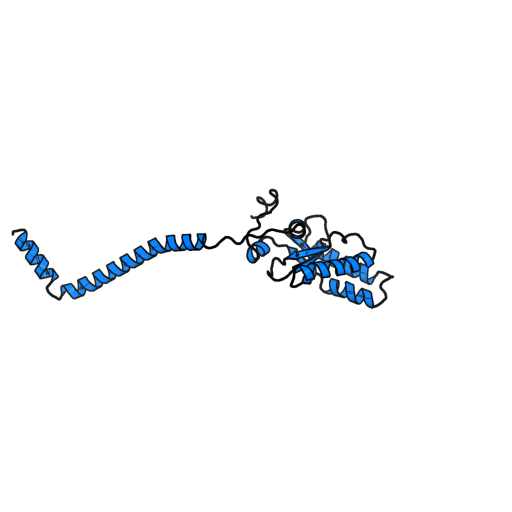3.774 1.00 87.19 94 LYS A C 1
ATOM 781 O O . LYS A 1 94 ? 13.940 -5.767 -14.534 1.00 87.19 94 LYS A O 1
ATOM 786 N N . ALA A 1 95 ? 11.744 -5.922 -14.076 1.00 83.88 95 ALA A N 1
ATOM 787 C CA . ALA A 1 95 ? 11.312 -5.307 -15.327 1.00 83.88 95 ALA A CA 1
ATOM 788 C C . ALA A 1 95 ? 11.730 -3.829 -15.402 1.00 83.88 95 ALA A C 1
ATOM 790 O O . ALA A 1 95 ? 12.244 -3.386 -16.427 1.00 83.88 95 ALA A O 1
ATOM 791 N N . TYR A 1 96 ? 11.572 -3.091 -14.300 1.00 83.12 96 TYR A N 1
ATOM 792 C CA . TYR A 1 96 ? 11.952 -1.686 -14.187 1.00 83.12 96 TYR A CA 1
ATOM 793 C C . TYR A 1 96 ? 13.472 -1.479 -14.283 1.00 83.12 96 TYR A C 1
ATOM 795 O O . TYR A 1 96 ? 13.933 -0.656 -15.068 1.00 83.12 96 TYR A O 1
ATOM 803 N N . GLU A 1 97 ? 14.277 -2.264 -13.563 1.00 82.75 97 GLU A N 1
ATOM 804 C CA . GLU A 1 97 ? 15.746 -2.232 -13.658 1.00 82.75 97 GLU A CA 1
ATOM 805 C C . GLU A 1 97 ? 16.234 -2.615 -15.060 1.00 82.75 97 GLU A C 1
ATOM 807 O O . GLU A 1 97 ? 17.210 -2.051 -15.563 1.00 82.75 97 GLU A O 1
ATOM 812 N N . GLY A 1 98 ? 15.511 -3.517 -15.730 1.00 76.00 98 GLY A N 1
ATOM 813 C CA . GLY A 1 98 ? 15.720 -3.866 -17.130 1.00 76.00 98 GLY A CA 1
ATOM 814 C C . GLY A 1 98 ? 15.613 -2.678 -18.092 1.00 76.00 98 GLY A C 1
ATOM 815 O O . GLY A 1 98 ? 16.158 -2.771 -19.192 1.00 76.00 98 GLY A O 1
ATOM 816 N N . LEU A 1 99 ? 14.986 -1.562 -17.687 1.00 71.44 99 LEU A N 1
ATOM 817 C CA . LEU A 1 99 ? 14.948 -0.302 -18.442 1.00 71.44 99 LEU A CA 1
ATOM 818 C C . LEU A 1 99 ? 16.270 0.480 -18.419 1.00 71.44 99 LEU A C 1
ATOM 820 O O . LEU A 1 99 ? 16.443 1.427 -19.182 1.00 71.44 99 LEU A O 1
ATOM 824 N N . GLY A 1 100 ? 17.200 0.136 -17.524 1.00 67.12 100 GLY A N 1
ATOM 825 C CA . GLY A 1 100 ? 18.386 0.954 -17.251 1.00 67.12 100 GLY A CA 1
ATOM 826 C C . GLY A 1 100 ? 18.080 2.237 -16.466 1.00 67.12 100 GLY A C 1
ATOM 827 O O . GLY A 1 100 ? 18.976 3.054 -16.260 1.00 67.12 100 GLY A O 1
ATOM 828 N N . HIS A 1 101 ? 16.838 2.408 -16.000 1.00 63.78 101 HIS A N 1
ATOM 829 C CA . HIS A 1 101 ? 16.431 3.485 -15.103 1.00 63.78 101 HIS A CA 1
ATOM 830 C C . HIS A 1 101 ? 16.590 3.025 -13.647 1.00 63.78 101 HIS A C 1
ATOM 832 O O . HIS A 1 101 ? 15.896 2.130 -13.180 1.00 63.78 101 HIS A O 1
ATOM 838 N N . GLY A 1 102 ? 17.522 3.638 -12.912 1.00 64.50 102 GLY A N 1
ATOM 839 C CA . GLY A 1 102 ? 17.822 3.268 -11.519 1.00 64.50 102 GLY A CA 1
ATOM 840 C C . GLY A 1 102 ? 17.109 4.106 -10.455 1.00 64.50 102 GLY A C 1
ATOM 841 O O . GLY A 1 102 ? 17.265 3.831 -9.270 1.00 64.50 102 GLY A O 1
ATOM 842 N N . LEU A 1 103 ? 16.351 5.136 -10.848 1.00 72.44 103 LEU A N 1
ATOM 843 C CA . LEU A 1 103 ? 15.962 6.211 -9.925 1.00 72.44 103 LEU A CA 1
ATOM 844 C C . LEU A 1 103 ? 15.033 5.748 -8.789 1.00 72.44 103 LEU A C 1
ATOM 846 O O . LEU A 1 103 ? 15.140 6.248 -7.675 1.00 72.44 103 LEU A O 1
ATOM 850 N N . TRP A 1 104 ? 14.180 4.754 -9.055 1.00 75.38 104 TRP A N 1
ATOM 851 C CA . TRP A 1 104 ? 13.171 4.258 -8.110 1.00 75.38 104 TRP A CA 1
ATOM 852 C C . TRP A 1 104 ? 13.308 2.770 -7.780 1.00 75.38 104 TRP A C 1
ATOM 854 O O . TRP A 1 104 ? 12.466 2.228 -7.075 1.00 75.38 104 TRP A O 1
ATOM 864 N N . GLY A 1 105 ? 14.358 2.081 -8.245 1.00 76.44 105 GLY A N 1
ATOM 865 C CA . GLY A 1 105 ? 14.501 0.629 -8.034 1.00 76.44 105 GLY A CA 1
ATOM 866 C C . GLY A 1 105 ? 14.540 0.222 -6.551 1.00 76.44 105 GLY A C 1
ATOM 867 O O . GLY A 1 105 ? 14.152 -0.890 -6.185 1.00 76.44 105 GLY A O 1
ATOM 868 N N . ASN A 1 106 ? 14.969 1.138 -5.680 1.00 82.25 106 ASN A N 1
ATOM 869 C CA . ASN A 1 106 ? 14.979 0.954 -4.226 1.00 82.25 106 ASN A CA 1
ATOM 870 C C . ASN A 1 106 ? 13.672 1.374 -3.537 1.00 82.25 106 ASN A C 1
ATOM 872 O O . ASN A 1 106 ? 13.496 1.054 -2.368 1.00 82.25 106 ASN A O 1
ATOM 876 N N . ASN A 1 107 ? 12.768 2.030 -4.263 1.00 90.88 107 ASN A N 1
ATOM 877 C CA . ASN A 1 107 ? 11.517 2.586 -3.750 1.00 90.88 107 ASN A CA 1
ATOM 878 C C . ASN A 1 107 ? 10.288 1.824 -4.268 1.00 90.88 107 ASN A C 1
ATOM 880 O O . ASN A 1 107 ? 9.163 2.311 -4.190 1.00 90.88 107 ASN A O 1
ATOM 884 N N . ILE A 1 108 ? 10.501 0.641 -4.844 1.00 93.31 108 ILE A N 1
ATOM 885 C CA . ILE A 1 108 ? 9.432 -0.296 -5.175 1.00 93.31 108 ILE A CA 1
ATOM 886 C C . ILE A 1 108 ? 9.129 -1.067 -3.900 1.00 93.31 108 ILE A C 1
ATOM 888 O O . ILE A 1 108 ? 9.958 -1.848 -3.427 1.00 93.31 108 ILE A O 1
ATOM 892 N N . LEU A 1 109 ? 7.951 -0.825 -3.343 1.00 95.38 109 LEU A N 1
ATOM 893 C CA . LEU A 1 109 ? 7.545 -1.337 -2.045 1.00 95.38 109 LEU A CA 1
ATOM 894 C C . LEU A 1 109 ? 6.297 -2.205 -2.187 1.00 95.38 109 LEU A C 1
ATOM 896 O O . LEU A 1 109 ? 5.541 -2.125 -3.156 1.00 95.38 109 LEU A O 1
ATOM 900 N N . TYR A 1 110 ? 6.066 -3.021 -1.170 1.00 97.00 110 TYR A N 1
ATOM 901 C CA . TYR A 1 110 ? 4.828 -3.760 -0.982 1.00 97.00 110 TYR A CA 1
ATOM 902 C C . TYR A 1 110 ? 4.306 -3.477 0.422 1.00 97.00 110 TYR A C 1
ATOM 904 O O . TYR A 1 110 ? 5.069 -3.472 1.393 1.00 97.00 110 TYR A O 1
ATOM 912 N N . ILE A 1 111 ? 3.010 -3.217 0.522 1.00 97.44 111 ILE A N 1
ATOM 913 C CA . ILE A 1 111 ? 2.352 -2.758 1.747 1.00 97.44 111 ILE A CA 1
ATOM 914 C C . ILE A 1 111 ? 0.919 -3.291 1.803 1.00 97.44 111 ILE A C 1
ATOM 916 O O . ILE A 1 111 ? 0.358 -3.664 0.773 1.00 97.44 111 ILE A O 1
ATOM 920 N N . ARG A 1 112 ? 0.299 -3.327 2.984 1.00 97.75 112 ARG A N 1
ATOM 921 C CA . ARG A 1 112 ? -1.138 -3.623 3.080 1.00 97.75 112 ARG A CA 1
ATOM 922 C C . ARG A 1 112 ? -1.960 -2.477 2.502 1.00 97.75 112 ARG A C 1
ATOM 924 O O . ARG A 1 112 ? -1.574 -1.317 2.624 1.00 97.75 112 ARG A O 1
ATOM 931 N N . ASP A 1 113 ? -3.104 -2.791 1.907 1.00 97.44 113 ASP A N 1
ATOM 932 C CA . ASP A 1 1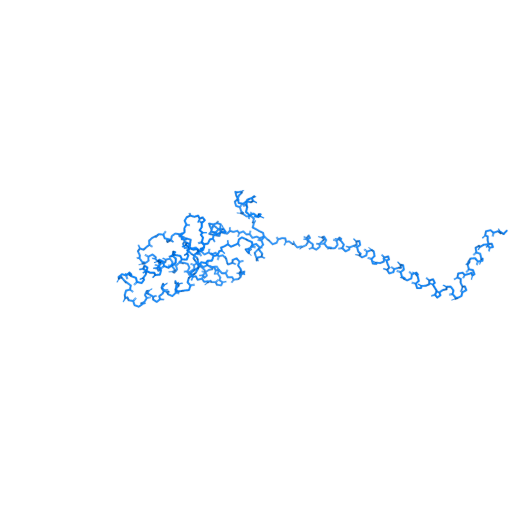13 ? -4.050 -1.781 1.440 1.00 97.44 113 ASP A CA 1
ATOM 933 C C . ASP A 1 113 ? -4.811 -1.172 2.632 1.00 97.44 113 ASP A C 1
ATOM 935 O O . ASP A 1 113 ? -5.605 -1.869 3.270 1.00 97.44 113 ASP A O 1
ATOM 939 N N . PRO A 1 114 ? -4.658 0.134 2.929 1.00 95.94 114 PRO A N 1
ATOM 940 C CA . PRO A 1 114 ? -5.366 0.777 4.034 1.00 95.94 114 PRO A CA 1
ATOM 941 C C . PRO A 1 114 ? -6.886 0.661 3.947 1.00 95.94 114 PRO A C 1
ATOM 943 O O . PRO A 1 114 ? -7.555 0.786 4.967 1.00 95.94 114 PRO A O 1
ATOM 946 N N . SER A 1 115 ? -7.443 0.470 2.750 1.00 95.12 115 SER A N 1
ATOM 947 C CA . SER A 1 115 ? -8.884 0.416 2.498 1.00 95.12 115 SER A CA 1
ATOM 948 C C . SER A 1 115 ? -9.441 -1.013 2.448 1.00 95.12 115 SER A C 1
ATOM 950 O O . SER A 1 115 ? -10.649 -1.168 2.619 1.00 95.12 115 SER A O 1
ATOM 952 N N . TYR A 1 116 ? -8.606 -2.041 2.239 1.00 95.12 116 TYR A N 1
ATOM 953 C CA . TYR A 1 116 ? -9.053 -3.425 2.025 1.00 95.12 116 TYR A CA 1
ATOM 954 C C . TYR A 1 116 ? -8.177 -4.436 2.792 1.00 95.12 116 TYR A C 1
ATOM 956 O O . TYR A 1 116 ? -7.062 -4.717 2.359 1.00 95.12 116 TYR A O 1
ATOM 964 N N . PRO A 1 117 ? -8.673 -5.023 3.903 1.00 89.31 117 PRO A N 1
ATOM 965 C CA . PRO A 1 117 ? -7.856 -5.798 4.840 1.00 89.31 117 PRO A CA 1
ATOM 966 C C . PRO A 1 117 ? -7.150 -7.024 4.240 1.00 89.31 117 PRO A C 1
ATOM 968 O O . PRO A 1 117 ? -6.050 -7.355 4.684 1.00 89.31 117 PRO A O 1
ATOM 971 N N . ASP A 1 118 ? -7.750 -7.641 3.221 1.00 92.81 118 ASP A N 1
ATOM 972 C CA . ASP A 1 118 ? -7.281 -8.873 2.570 1.00 92.81 118 ASP A CA 1
ATOM 973 C C . ASP A 1 118 ? -6.521 -8.603 1.261 1.00 92.81 118 ASP A C 1
ATOM 975 O O . ASP A 1 118 ? -6.479 -9.443 0.366 1.00 92.81 118 ASP A O 1
ATOM 979 N N . ARG A 1 119 ? -5.954 -7.399 1.118 1.00 96.69 119 ARG A N 1
ATOM 980 C CA . ARG A 1 119 ? -5.251 -6.980 -0.091 1.00 96.69 119 ARG A CA 1
ATOM 981 C C . ARG A 1 119 ? -3.936 -6.290 0.232 1.00 96.69 119 ARG A C 1
ATOM 983 O O . ARG A 1 119 ? -3.816 -5.507 1.172 1.00 96.69 119 ARG A O 1
ATOM 990 N N . TRP A 1 120 ? -2.954 -6.563 -0.607 1.00 98.00 120 TRP A N 1
ATOM 991 C CA . TRP A 1 120 ? -1.649 -5.928 -0.629 1.00 98.00 120 TRP A CA 1
ATOM 992 C C . TRP A 1 120 ? -1.532 -5.056 -1.869 1.00 98.00 120 TRP A C 1
ATOM 994 O O . TRP A 1 120 ? -2.086 -5.374 -2.921 1.00 98.00 120 TRP A O 1
ATOM 1004 N N . MET A 1 121 ? -0.802 -3.959 -1.741 1.00 98.06 121 MET A N 1
ATOM 1005 C CA . MET A 1 121 ? -0.491 -3.041 -2.824 1.00 98.06 121 MET A CA 1
ATOM 1006 C C . MET A 1 121 ? 0.994 -3.130 -3.135 1.00 98.06 121 MET A C 1
ATOM 1008 O O . MET A 1 121 ? 1.826 -3.108 -2.226 1.00 98.06 121 MET A O 1
ATOM 1012 N N . ILE A 1 122 ? 1.309 -3.194 -4.421 1.00 97.19 122 ILE A N 1
ATOM 1013 C CA . ILE A 1 122 ? 2.644 -2.961 -4.949 1.00 97.19 122 ILE A CA 1
ATOM 1014 C C . ILE A 1 122 ? 2.665 -1.497 -5.365 1.00 97.19 122 ILE A C 1
ATOM 1016 O O . ILE A 1 122 ? 1.844 -1.067 -6.179 1.00 97.19 122 ILE A O 1
ATOM 1020 N N . ILE A 1 123 ? 3.573 -0.729 -4.779 1.00 96.25 123 ILE A N 1
ATOM 1021 C CA . ILE A 1 123 ? 3.639 0.718 -4.955 1.00 96.25 123 ILE A CA 1
ATOM 1022 C C . ILE A 1 123 ? 5.053 1.155 -5.330 1.00 96.25 123 ILE A C 1
ATOM 1024 O O . ILE A 1 123 ? 6.027 0.443 -5.084 1.00 96.25 123 ILE A O 1
ATOM 1028 N N . VAL A 1 124 ? 5.163 2.358 -5.880 1.00 94.44 124 VAL A N 1
ATOM 1029 C CA . VAL A 1 124 ? 6.432 3.068 -6.026 1.00 94.44 124 VAL A CA 1
ATOM 1030 C C . VAL A 1 124 ? 6.347 4.378 -5.266 1.00 94.44 124 VAL A C 1
ATOM 1032 O O . VAL A 1 124 ? 5.477 5.209 -5.545 1.00 94.44 124 VAL A O 1
ATOM 1035 N N . ASP A 1 125 ? 7.272 4.564 -4.331 1.00 93.00 125 ASP A N 1
ATOM 1036 C CA . ASP A 1 125 ? 7.520 5.869 -3.739 1.00 93.00 125 ASP A CA 1
ATOM 1037 C C . ASP A 1 125 ? 8.426 6.692 -4.669 1.00 93.00 125 ASP A C 1
ATOM 1039 O O . ASP A 1 125 ? 9.630 6.459 -4.828 1.00 93.00 125 ASP A O 1
ATOM 1043 N N . MET A 1 126 ? 7.798 7.623 -5.377 1.00 87.62 126 MET A N 1
ATOM 1044 C CA . MET A 1 126 ? 8.437 8.360 -6.459 1.00 87.62 126 MET A CA 1
ATOM 1045 C C . MET A 1 126 ? 9.163 9.631 -5.975 1.00 87.62 126 MET A C 1
ATOM 1047 O O . MET A 1 126 ? 9.928 10.204 -6.755 1.00 87.62 126 MET A O 1
ATOM 1051 N N . TRP A 1 127 ? 8.973 10.054 -4.716 1.00 84.31 127 TRP A N 1
ATOM 1052 C CA . TRP A 1 127 ? 9.531 11.290 -4.149 1.00 84.31 127 TRP A CA 1
ATOM 1053 C C . TRP A 1 127 ? 10.157 11.058 -2.777 1.00 84.31 127 TRP A C 1
ATOM 1055 O O . TRP A 1 127 ? 9.637 10.330 -1.953 1.00 84.31 127 TRP A O 1
ATOM 1065 N N . SER A 1 128 ? 11.262 11.744 -2.481 1.00 73.06 128 SER A N 1
ATOM 1066 C CA . SER A 1 128 ? 11.796 11.746 -1.119 1.00 73.06 128 SER A CA 1
ATOM 1067 C C . SER A 1 128 ? 10.970 12.684 -0.229 1.00 73.06 128 SER A C 1
ATOM 1069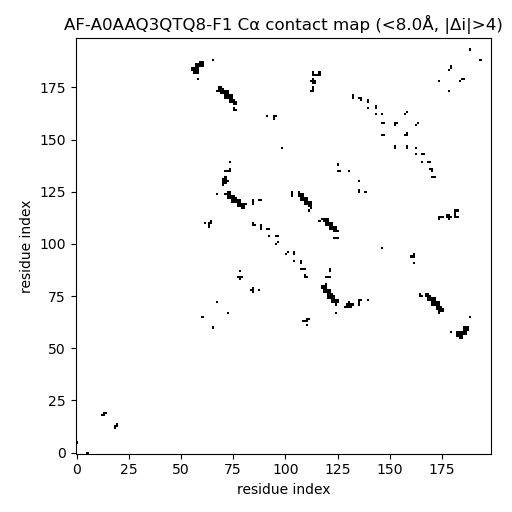 O O . SER A 1 128 ? 11.179 13.902 -0.255 1.00 73.06 128 SER A O 1
ATOM 1071 N N . GLY A 1 129 ? 10.068 12.116 0.570 1.00 73.75 129 GLY A N 1
ATOM 1072 C CA . GLY A 1 129 ? 9.207 12.832 1.512 1.00 73.75 129 GLY A CA 1
ATOM 1073 C C . GLY A 1 129 ? 7.850 13.219 0.925 1.00 73.75 129 GLY A C 1
ATOM 1074 O O . GLY A 1 129 ? 7.458 12.754 -0.139 1.00 73.75 129 GLY A O 1
ATOM 1075 N N . LYS A 1 130 ? 7.135 14.113 1.624 1.00 78.44 130 LYS A N 1
ATOM 1076 C CA . LYS A 1 130 ? 5.730 14.423 1.324 1.00 78.44 130 LYS A CA 1
ATOM 1077 C C . LYS A 1 130 ? 5.505 14.810 -0.137 1.00 78.44 130 LYS A C 1
ATOM 1079 O O . LYS A 1 130 ? 5.894 15.894 -0.565 1.00 78.44 130 LYS A O 1
ATOM 1084 N N . SER A 1 131 ? 4.767 13.956 -0.825 1.00 87.56 131 SER A N 1
ATOM 1085 C CA . SER A 1 131 ? 4.278 14.148 -2.181 1.00 87.56 131 SER A CA 1
ATOM 1086 C C . SER A 1 131 ? 2.801 14.552 -2.189 1.00 87.56 131 SER A C 1
ATOM 1088 O O . SER A 1 131 ? 2.041 14.321 -1.240 1.00 87.56 131 SER A O 1
ATOM 1090 N N . SER A 1 132 ? 2.371 15.159 -3.287 1.00 92.19 132 SER A N 1
ATOM 1091 C CA . SER A 1 132 ? 0.974 15.433 -3.604 1.00 92.19 132 SER A CA 1
ATOM 1092 C C . SER A 1 132 ? 0.458 14.504 -4.702 1.00 92.19 132 SER A C 1
ATOM 1094 O O . SER A 1 132 ? 1.220 13.925 -5.475 1.00 92.19 132 SER A O 1
ATOM 1096 N N . TYR A 1 133 ? -0.868 14.414 -4.824 1.00 94.31 133 TYR A N 1
ATOM 1097 C CA . TYR A 1 133 ? -1.512 13.697 -5.927 1.00 94.31 133 TYR A CA 1
ATOM 1098 C C . TYR A 1 133 ? -0.982 14.135 -7.303 1.00 94.31 133 TYR A C 1
ATOM 1100 O O . TYR A 1 133 ? -0.733 13.285 -8.155 1.00 94.31 133 TYR A O 1
ATOM 1108 N N . SER A 1 134 ? -0.820 15.450 -7.523 1.00 93.94 134 SER A N 1
ATOM 1109 C CA . SER A 1 134 ? -0.400 15.992 -8.824 1.00 93.94 134 SER A CA 1
ATOM 1110 C C . SER A 1 134 ? 1.012 15.551 -9.175 1.00 93.94 134 SER A C 1
ATOM 1112 O O . SER A 1 134 ? 1.229 15.062 -10.278 1.00 93.94 134 SER A O 1
ATOM 1114 N N . GLU A 1 135 ? 1.940 15.658 -8.222 1.00 93.19 135 GLU A N 1
ATOM 1115 C CA . GLU A 1 135 ? 3.333 15.250 -8.416 1.00 93.19 135 GLU A CA 1
ATOM 1116 C C . GLU A 1 135 ? 3.406 13.765 -8.761 1.00 93.19 135 GLU A C 1
ATOM 1118 O O . GLU A 1 135 ? 3.942 13.404 -9.805 1.00 93.19 135 GLU A O 1
ATOM 1123 N N . VAL A 1 136 ? 2.755 12.904 -7.972 1.00 93.56 136 VAL A N 1
ATOM 1124 C CA . VAL A 1 136 ? 2.734 11.458 -8.237 1.00 93.56 136 VAL A CA 1
ATOM 1125 C C . VAL A 1 136 ? 2.127 11.140 -9.601 1.00 93.56 136 VAL A C 1
ATOM 1127 O O . VAL A 1 136 ? 2.664 10.321 -10.347 1.00 93.56 136 VAL A O 1
ATOM 1130 N N . ASN A 1 137 ? 1.036 11.811 -9.970 1.00 94.44 137 ASN A N 1
ATOM 1131 C CA . ASN A 1 137 ? 0.395 11.618 -11.267 1.00 94.44 137 ASN A CA 1
ATOM 1132 C C . ASN A 1 137 ? 1.304 12.043 -12.432 1.00 94.44 137 ASN A C 1
ATOM 1134 O O . ASN A 1 137 ? 1.388 11.350 -13.446 1.00 94.44 137 ASN A O 1
ATOM 1138 N N . GLU A 1 138 ? 1.998 13.171 -12.297 1.00 91.62 138 GLU A N 1
ATOM 1139 C CA . GLU A 1 138 ? 2.987 13.638 -13.270 1.00 91.62 138 GLU A CA 1
ATOM 1140 C C . GLU A 1 138 ? 4.159 12.662 -13.388 1.00 91.62 138 GLU A C 1
ATOM 1142 O O . GLU A 1 138 ? 4.566 12.341 -14.505 1.00 91.62 138 GLU A O 1
ATOM 1147 N N . GLY A 1 139 ? 4.636 12.112 -12.270 1.00 89.12 139 GLY A N 1
ATOM 1148 C CA . GLY A 1 139 ? 5.667 11.075 -12.248 1.00 89.12 139 GLY A CA 1
ATOM 1149 C C . GLY A 1 139 ? 5.257 9.831 -13.019 1.00 89.12 139 GLY A C 1
ATOM 1150 O O . GLY A 1 139 ? 6.000 9.364 -13.883 1.00 89.12 139 GLY A O 1
ATOM 1151 N N . ILE A 1 140 ? 4.051 9.321 -12.756 1.00 91.12 140 ILE A N 1
ATOM 1152 C CA . ILE A 1 140 ? 3.484 8.175 -13.476 1.00 91.12 140 ILE A CA 1
ATOM 1153 C C . ILE A 1 140 ? 3.431 8.458 -14.982 1.00 91.12 140 ILE A C 1
ATOM 1155 O O . ILE A 1 140 ? 3.829 7.616 -15.787 1.00 91.12 140 ILE A O 1
ATOM 1159 N N . ASN A 1 141 ? 2.967 9.645 -15.377 1.00 90.19 141 ASN A N 1
ATOM 1160 C CA . ASN A 1 141 ? 2.870 10.023 -16.787 1.00 90.19 141 ASN A CA 1
ATOM 1161 C C . ASN A 1 141 ? 4.245 10.184 -17.447 1.00 90.19 141 ASN A C 1
ATOM 1163 O O . ASN A 1 141 ? 4.413 9.787 -18.602 1.00 90.19 141 ASN A O 1
ATOM 1167 N N . SER A 1 142 ? 5.231 10.718 -16.723 1.00 85.75 142 SER A N 1
ATOM 1168 C CA . SER A 1 142 ? 6.615 10.786 -17.195 1.00 85.75 142 SER A CA 1
ATOM 1169 C C . SER A 1 142 ? 7.173 9.388 -17.429 1.00 85.75 142 SER A C 1
ATOM 1171 O O . SER A 1 142 ? 7.703 9.124 -18.501 1.00 85.75 142 SER A O 1
ATOM 1173 N N . LEU A 1 143 ? 6.966 8.462 -16.488 1.00 81.75 143 LEU A N 1
ATOM 1174 C CA . LEU A 1 143 ? 7.422 7.080 -16.623 1.00 81.75 143 LEU A CA 1
ATOM 1175 C C . LEU A 1 143 ? 6.775 6.379 -17.824 1.00 81.75 143 LEU A C 1
ATOM 1177 O O . LEU A 1 143 ? 7.470 5.751 -18.622 1.00 81.75 143 LEU A O 1
ATOM 1181 N N . LYS A 1 144 ? 5.455 6.530 -17.997 1.00 85.06 144 LYS A N 1
ATOM 1182 C CA . LYS A 1 144 ? 4.733 6.021 -19.176 1.00 85.06 144 LYS A CA 1
ATOM 1183 C C . LYS A 1 144 ? 5.363 6.536 -20.470 1.00 85.06 144 LYS A C 1
ATOM 1185 O O . LYS A 1 144 ? 5.620 5.756 -21.383 1.00 85.06 144 LYS A O 1
ATOM 1190 N N . LYS A 1 145 ? 5.655 7.838 -20.531 1.00 82.06 145 LYS A N 1
ATOM 1191 C CA . LYS A 1 145 ? 6.279 8.476 -21.693 1.00 82.06 145 LYS A CA 1
ATOM 1192 C C . LYS A 1 145 ? 7.705 7.982 -21.935 1.00 82.06 145 LYS A C 1
ATOM 1194 O O . LYS A 1 145 ? 8.070 7.770 -23.089 1.00 82.06 145 LYS A O 1
ATOM 1199 N N . ASP A 1 146 ? 8.506 7.818 -20.890 1.00 77.06 146 ASP A N 1
ATOM 1200 C CA . ASP A 1 146 ? 9.890 7.357 -21.012 1.00 77.06 146 ASP A CA 1
ATOM 1201 C C . ASP A 1 146 ? 9.941 5.945 -21.600 1.00 77.06 146 ASP A C 1
ATOM 1203 O O . ASP A 1 146 ? 10.706 5.693 -22.530 1.00 77.06 146 ASP A O 1
ATOM 1207 N N . ILE A 1 147 ? 9.044 5.060 -21.157 1.00 75.69 147 ILE A N 1
ATOM 1208 C CA . ILE A 1 147 ? 8.910 3.701 -21.699 1.00 75.69 147 ILE A CA 1
ATOM 1209 C C . ILE A 1 147 ? 8.510 3.727 -23.170 1.00 75.69 147 ILE A C 1
ATOM 1211 O O . ILE A 1 147 ? 9.171 3.083 -23.981 1.00 75.69 147 ILE A O 1
ATOM 1215 N N . SER A 1 148 ? 7.496 4.518 -23.539 1.00 74.12 148 SER A N 1
ATOM 1216 C CA . SER A 1 148 ? 7.061 4.636 -24.938 1.00 74.12 148 SER A CA 1
ATOM 1217 C C . SER A 1 148 ? 8.143 5.186 -25.878 1.00 74.12 148 SER A C 1
ATOM 1219 O O . SER A 1 148 ? 8.075 4.968 -27.084 1.00 74.12 148 SER A O 1
ATOM 1221 N N . ASN A 1 149 ? 9.134 5.920 -25.361 1.00 72.81 149 ASN A N 1
ATOM 1222 C CA . ASN A 1 149 ? 10.207 6.510 -26.168 1.00 72.81 149 ASN A CA 1
ATOM 1223 C C . ASN A 1 149 ? 11.514 5.706 -26.143 1.00 72.81 149 ASN A C 1
ATOM 1225 O O . ASN A 1 149 ? 12.457 6.051 -26.860 1.00 72.81 149 ASN A O 1
ATOM 1229 N N . ALA A 1 150 ? 11.616 4.665 -25.319 1.00 66.25 150 ALA A N 1
ATOM 1230 C CA . ALA A 1 150 ? 12.878 3.991 -25.083 1.00 66.25 150 ALA A CA 1
ATOM 1231 C C . ALA A 1 150 ? 13.248 3.054 -26.272 1.00 66.25 150 ALA A C 1
ATOM 1233 O O . ALA A 1 150 ? 12.546 2.078 -26.547 1.00 66.25 150 ALA A O 1
ATOM 1234 N N . PRO A 1 151 ? 14.376 3.288 -26.986 1.00 58.84 151 PRO A N 1
ATOM 1235 C CA . PRO A 1 151 ? 14.682 2.622 -28.265 1.00 58.84 151 PRO A CA 1
ATOM 1236 C C . PRO A 1 151 ? 14.863 1.100 -28.190 1.00 58.84 151 PRO A C 1
ATOM 1238 O O . PRO A 1 151 ? 14.682 0.407 -29.187 1.00 58.84 151 PRO A O 1
ATOM 1241 N N . ARG A 1 152 ? 15.238 0.571 -27.016 1.00 56.62 152 ARG A N 1
ATOM 1242 C CA . ARG A 1 152 ? 15.415 -0.875 -26.779 1.00 56.62 152 ARG A CA 1
ATOM 1243 C C . ARG A 1 152 ? 14.092 -1.639 -26.663 1.00 56.62 152 ARG A C 1
ATOM 1245 O O . ARG A 1 152 ? 14.128 -2.862 -26.588 1.00 56.62 152 ARG A O 1
ATOM 1252 N N . TYR A 1 153 ? 12.957 -0.939 -26.663 1.00 56.47 153 TYR A N 1
ATOM 1253 C CA . TYR A 1 153 ? 11.644 -1.503 -26.342 1.00 56.47 153 TYR A CA 1
ATOM 1254 C C . TYR A 1 153 ? 10.635 -1.378 -27.486 1.00 56.47 153 TYR A C 1
ATOM 1256 O O . TYR A 1 153 ? 9.457 -1.623 -27.286 1.00 56.47 153 TYR A O 1
ATOM 1264 N N . GLN A 1 154 ? 11.103 -1.144 -28.720 1.00 54.00 154 GLN A N 1
ATOM 1265 C CA . GLN A 1 154 ? 10.298 -1.324 -29.943 1.00 54.00 154 GLN A CA 1
ATOM 1266 C C . GLN A 1 154 ? 9.982 -2.811 -30.257 1.00 54.00 154 GLN A C 1
ATOM 1268 O O . GLN A 1 154 ? 9.637 -3.160 -31.386 1.00 54.00 154 GLN A O 1
ATOM 1273 N N . GLY A 1 155 ? 10.142 -3.706 -29.275 1.00 54.78 155 GLY A N 1
ATOM 1274 C CA . GLY A 1 155 ? 9.756 -5.112 -29.325 1.00 54.78 155 GLY A CA 1
ATOM 1275 C C . GLY A 1 155 ? 8.587 -5.359 -28.371 1.00 54.78 155 GLY A C 1
ATOM 1276 O O . GLY A 1 155 ? 8.662 -4.968 -27.208 1.00 54.78 155 GLY A O 1
ATOM 1277 N N . ARG A 1 156 ? 7.531 -6.018 -28.871 1.00 55.41 156 ARG A N 1
ATOM 1278 C CA . ARG A 1 156 ? 6.222 -6.184 -28.201 1.00 55.41 156 ARG A CA 1
ATOM 1279 C C . ARG A 1 156 ? 6.318 -6.661 -26.746 1.00 55.41 156 ARG A C 1
ATOM 1281 O O . ARG A 1 156 ? 5.638 -6.129 -25.885 1.00 55.41 156 ARG A O 1
ATOM 1288 N N . ASP A 1 157 ? 7.230 -7.583 -26.449 1.00 55.47 157 ASP A N 1
ATOM 1289 C CA . ASP A 1 157 ? 7.221 -8.337 -25.187 1.00 55.47 157 ASP A CA 1
ATOM 1290 C C . ASP A 1 157 ? 7.422 -7.495 -23.904 1.00 55.47 157 ASP A C 1
ATOM 1292 O O . ASP A 1 157 ? 6.937 -7.875 -22.832 1.00 55.47 157 ASP A O 1
ATOM 1296 N N . LEU A 1 158 ? 8.122 -6.353 -23.975 1.00 52.81 158 LEU A N 1
ATOM 1297 C CA . LEU A 1 158 ? 8.412 -5.525 -22.790 1.00 52.81 158 LEU A CA 1
ATOM 1298 C C . LEU A 1 158 ? 7.486 -4.308 -22.648 1.00 52.81 158 LEU A C 1
ATOM 1300 O O . LEU A 1 158 ? 7.159 -3.944 -21.514 1.00 52.81 158 LEU A O 1
ATOM 1304 N N . GLU A 1 159 ? 7.002 -3.746 -23.765 1.00 55.91 159 GLU A N 1
ATOM 1305 C CA . GLU A 1 159 ? 5.816 -2.872 -23.756 1.00 55.91 159 GLU A CA 1
ATOM 1306 C C . GLU A 1 159 ? 4.614 -3.622 -23.175 1.00 55.91 159 GLU A C 1
ATOM 1308 O O . GLU A 1 159 ? 3.893 -3.068 -22.349 1.00 55.91 159 GLU A O 1
ATOM 1313 N N . ASP A 1 160 ? 4.451 -4.901 -23.515 1.00 64.38 160 ASP A N 1
ATOM 1314 C CA . ASP A 1 160 ? 3.332 -5.703 -23.030 1.00 64.38 160 ASP A CA 1
ATOM 1315 C C . ASP A 1 160 ? 3.407 -5.925 -21.511 1.00 64.38 160 ASP A C 1
ATOM 1317 O O . ASP A 1 160 ? 2.409 -5.759 -20.821 1.00 64.38 160 ASP A O 1
ATOM 1321 N N . THR A 1 161 ? 4.579 -6.228 -20.940 1.00 72.06 161 THR A N 1
ATOM 1322 C CA . THR A 1 161 ? 4.665 -6.563 -19.503 1.00 72.06 161 THR A CA 1
ATOM 1323 C C . THR A 1 161 ? 4.677 -5.324 -18.601 1.00 72.06 161 THR A C 1
ATOM 1325 O O . THR A 1 161 ? 3.841 -5.183 -17.707 1.00 72.06 161 THR A O 1
ATOM 1328 N N . LEU A 1 162 ? 5.620 -4.400 -18.818 1.00 78.12 162 LEU A N 1
ATOM 1329 C CA . LEU A 1 162 ? 5.757 -3.216 -17.965 1.00 78.12 162 LEU A CA 1
ATOM 1330 C C . LEU A 1 162 ? 4.699 -2.159 -18.308 1.00 78.12 162 LEU A C 1
ATOM 1332 O O . LEU A 1 162 ? 4.172 -1.489 -17.416 1.00 78.12 162 LEU A O 1
ATOM 1336 N N . GLY A 1 163 ? 4.356 -2.038 -19.593 1.00 77.31 163 GLY A N 1
ATOM 1337 C CA . GLY A 1 163 ? 3.271 -1.173 -20.037 1.00 77.31 163 GLY A CA 1
ATOM 1338 C C . GLY A 1 163 ? 1.926 -1.617 -19.472 1.00 77.31 163 GLY A C 1
ATOM 1339 O O . GLY A 1 163 ? 1.168 -0.750 -19.055 1.00 77.31 163 GLY A O 1
ATOM 1340 N N . MET A 1 164 ? 1.650 -2.922 -19.329 1.00 82.12 164 MET A N 1
ATOM 1341 C CA . MET A 1 164 ? 0.436 -3.391 -18.642 1.00 82.12 164 MET A CA 1
ATOM 1342 C C . MET A 1 164 ? 0.368 -2.948 -17.179 1.00 82.12 164 MET A C 1
ATOM 1344 O O . MET A 1 164 ? -0.681 -2.478 -16.732 1.00 82.12 164 MET A O 1
ATOM 1348 N N . TRP A 1 165 ? 1.465 -3.078 -16.431 1.00 87.81 165 TRP A N 1
ATOM 1349 C CA . TRP A 1 165 ? 1.500 -2.641 -15.034 1.00 87.81 165 TRP A CA 1
ATOM 1350 C C . TRP A 1 165 ? 1.307 -1.140 -14.897 1.00 87.81 165 TRP A C 1
ATOM 1352 O O . TRP A 1 165 ? 0.553 -0.674 -14.046 1.00 87.81 165 TRP A O 1
ATOM 1362 N N . LEU A 1 166 ? 1.934 -0.364 -15.774 1.00 86.31 166 LEU A N 1
ATOM 1363 C CA . LEU A 1 166 ? 1.813 1.082 -15.712 1.00 86.31 166 LEU A CA 1
ATOM 1364 C C . LEU A 1 166 ? 0.508 1.588 -16.306 1.00 86.31 166 LEU A C 1
ATOM 1366 O O . LEU A 1 166 ? 0.025 2.625 -15.875 1.00 86.31 166 LEU A O 1
ATOM 1370 N N . PHE A 1 167 ? -0.123 0.881 -17.238 1.00 83.75 167 PHE A N 1
ATOM 1371 C CA . PHE A 1 167 ? -1.393 1.308 -17.820 1.00 83.75 167 PHE A CA 1
ATOM 1372 C C . PHE A 1 167 ? -2.440 1.595 -16.737 1.00 83.75 167 PHE A C 1
ATOM 1374 O O . PHE A 1 167 ? -3.081 2.647 -16.762 1.00 83.75 167 PHE A O 1
ATOM 1381 N N . ASN A 1 168 ? -2.518 0.718 -15.734 1.00 87.00 168 ASN A N 1
ATOM 1382 C CA . ASN A 1 168 ? -3.443 0.843 -14.610 1.00 87.00 168 ASN A CA 1
ATOM 1383 C C . ASN A 1 168 ? -2.872 1.617 -13.413 1.00 87.00 168 ASN A C 1
ATOM 1385 O O . ASN A 1 168 ? -3.580 1.801 -12.417 1.00 87.00 168 ASN A O 1
ATOM 1389 N N . SER A 1 169 ? -1.624 2.089 -13.493 1.00 93.56 169 SER A N 1
ATOM 1390 C CA . SER A 1 169 ? -1.018 2.817 -12.388 1.00 93.56 169 SER A CA 1
ATOM 1391 C C . SER A 1 169 ? -1.647 4.193 -12.206 1.00 93.56 169 SER A C 1
ATOM 1393 O O . SER A 1 169 ? -1.933 4.916 -13.169 1.00 93.56 169 SER A O 1
ATOM 1395 N N . HIS A 1 170 ? -1.881 4.540 -10.945 1.00 95.94 170 HIS A N 1
ATOM 1396 C CA . HIS A 1 170 ? -2.484 5.802 -10.534 1.00 95.94 170 HIS A CA 1
ATOM 1397 C C . HIS A 1 170 ? -2.033 6.181 -9.115 1.00 95.94 170 HIS A C 1
ATOM 1399 O O . HIS A 1 170 ? -1.592 5.313 -8.357 1.00 95.94 170 HIS A O 1
ATOM 1405 N N . PRO A 1 171 ? -2.126 7.464 -8.729 1.00 96.56 171 PRO A N 1
ATOM 1406 C CA . PRO A 1 171 ? -1.787 7.878 -7.375 1.00 96.56 171 PRO A CA 1
ATOM 1407 C C . PRO A 1 171 ? -2.773 7.307 -6.353 1.00 96.56 171 PRO A C 1
ATOM 1409 O O . PRO A 1 171 ? -3.990 7.401 -6.525 1.00 96.56 171 PRO A O 1
ATOM 1412 N N . VAL A 1 172 ? -2.250 6.798 -5.243 1.00 96.50 172 VAL A N 1
ATOM 1413 C CA . VAL A 1 172 ? -3.025 6.398 -4.065 1.00 96.50 172 VAL A CA 1
ATOM 1414 C C . VAL A 1 172 ? -2.387 6.997 -2.816 1.00 96.50 172 VAL A C 1
ATOM 1416 O O . VAL A 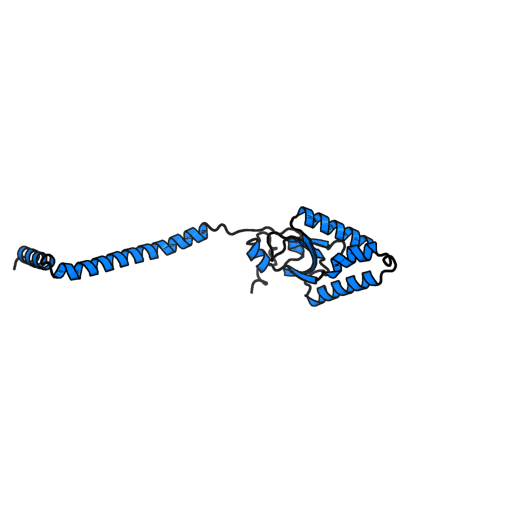1 172 ? -1.169 7.133 -2.745 1.00 96.50 172 VAL A O 1
ATOM 1419 N N . LYS A 1 173 ? -3.201 7.378 -1.829 1.00 95.12 173 LYS A N 1
ATOM 1420 C CA . LYS A 1 173 ? -2.702 7.854 -0.536 1.00 95.12 173 LYS A CA 1
ATOM 1421 C C . LYS A 1 173 ? -2.679 6.710 0.472 1.00 95.12 173 LYS A C 1
ATOM 1423 O O . LYS A 1 173 ? -3.712 6.066 0.679 1.00 95.12 173 LYS A O 1
ATOM 1428 N N . PHE A 1 174 ? -1.552 6.506 1.150 1.00 94.00 174 PHE A N 1
ATOM 1429 C CA . PHE A 1 174 ? -1.504 5.630 2.319 1.00 94.00 174 PHE A CA 1
ATOM 1430 C C . PHE A 1 174 ? -2.079 6.352 3.542 1.00 94.00 174 PHE A C 1
ATOM 1432 O O . PHE A 1 174 ? -1.373 7.023 4.284 1.00 94.00 174 PHE A O 1
ATOM 1439 N N . ASP A 1 175 ? -3.393 6.272 3.723 1.00 93.25 175 ASP A N 1
ATOM 1440 C CA . ASP A 1 175 ? -4.107 7.009 4.769 1.00 93.25 175 ASP A CA 1
ATOM 1441 C C . ASP A 1 175 ? -4.066 6.269 6.118 1.00 93.25 175 ASP A C 1
ATOM 1443 O O . ASP A 1 175 ? -4.641 5.183 6.261 1.00 93.25 175 ASP A O 1
ATOM 1447 N N . VAL A 1 176 ? -3.423 6.882 7.120 1.00 92.19 176 VAL A N 1
ATOM 1448 C CA . VAL A 1 176 ? -3.321 6.351 8.490 1.00 92.19 176 VAL A CA 1
ATOM 1449 C C . VAL A 1 176 ? -4.688 6.068 9.101 1.00 92.19 176 VAL A C 1
ATOM 1451 O O . VAL A 1 176 ? -4.867 5.036 9.751 1.00 92.19 176 VAL A O 1
ATOM 1454 N N . LEU A 1 177 ? -5.663 6.957 8.902 1.00 92.81 177 LEU A N 1
ATOM 1455 C CA . LEU A 1 177 ? -6.984 6.819 9.509 1.00 92.81 177 LEU A CA 1
ATOM 1456 C C . LEU A 1 177 ? -7.715 5.618 8.919 1.00 92.81 177 LEU A C 1
ATOM 1458 O O . LEU A 1 177 ? -8.290 4.822 9.663 1.00 92.81 177 LEU A O 1
ATOM 1462 N N . ARG A 1 178 ? -7.649 5.440 7.595 1.00 94.56 178 ARG A N 1
ATOM 1463 C CA . ARG A 1 178 ? -8.224 4.256 6.933 1.00 94.56 178 ARG A CA 1
ATOM 1464 C C . ARG A 1 178 ? -7.537 2.977 7.387 1.00 94.56 178 ARG A C 1
ATOM 1466 O O . ARG A 1 178 ? -8.209 2.004 7.728 1.00 94.56 178 ARG A O 1
ATOM 1473 N N . PHE A 1 179 ? -6.209 3.003 7.472 1.00 95.00 179 PHE A N 1
ATOM 1474 C CA . PHE A 1 179 ? -5.445 1.866 7.961 1.00 95.00 179 PHE A CA 1
ATOM 1475 C C . PHE A 1 179 ? -5.880 1.481 9.382 1.00 95.00 179 PHE A C 1
ATOM 1477 O O . PHE A 1 179 ? -6.170 0.316 9.645 1.00 95.00 179 PHE A O 1
ATOM 1484 N N . GLN A 1 180 ? -5.996 2.450 10.293 1.00 93.50 180 GLN A N 1
ATOM 1485 C CA . GLN A 1 180 ? -6.418 2.196 11.670 1.00 93.50 180 GLN A CA 1
ATOM 1486 C C . GLN A 1 180 ? -7.867 1.705 11.774 1.00 93.50 180 GLN A C 1
ATOM 1488 O O . GLN A 1 180 ? -8.163 0.864 12.622 1.00 93.50 180 GLN A O 1
ATOM 1493 N N . GLN A 1 181 ? -8.763 2.164 10.898 1.00 92.69 181 GLN A N 1
ATOM 1494 C CA . GLN A 1 181 ? -10.141 1.664 10.830 1.00 92.69 181 GLN A CA 1
ATOM 1495 C C . GLN A 1 181 ? -10.195 0.172 10.474 1.00 92.69 181 GLN A C 1
ATOM 1497 O O . GLN A 1 181 ? -10.965 -0.574 11.080 1.00 92.69 181 GLN A O 1
ATOM 1502 N N . ASN A 1 182 ? -9.360 -0.278 9.533 1.00 93.69 182 ASN A N 1
ATOM 1503 C CA . ASN A 1 182 ? -9.375 -1.659 9.046 1.00 93.69 182 ASN A CA 1
ATOM 1504 C C . ASN A 1 182 ? -8.485 -2.608 9.863 1.00 93.69 182 ASN A C 1
ATOM 1506 O O . ASN A 1 182 ? -8.859 -3.755 10.142 1.00 93.69 182 ASN A O 1
ATOM 1510 N N . TYR A 1 183 ? -7.316 -2.146 10.300 1.00 92.88 183 TYR A N 1
ATOM 1511 C CA . TYR A 1 183 ? -6.308 -2.970 10.968 1.00 92.88 183 TYR A CA 1
ATOM 1512 C C . TYR A 1 183 ? -6.194 -2.718 12.469 1.00 92.88 183 TYR A C 1
ATOM 1514 O O . TYR A 1 183 ? -5.661 -3.577 13.165 1.00 92.88 183 TYR A O 1
ATOM 1522 N N . GLY A 1 184 ? -6.754 -1.627 12.986 1.00 92.44 184 GLY A N 1
ATOM 1523 C CA . GLY A 1 184 ? -6.664 -1.258 14.394 1.00 92.44 184 GLY A CA 1
ATOM 1524 C C . GLY A 1 184 ? -5.554 -0.247 14.696 1.00 92.44 184 GLY A C 1
ATOM 1525 O O . GLY A 1 184 ? -4.817 0.189 13.812 1.00 92.44 184 GLY A O 1
ATOM 1526 N N . LYS A 1 185 ? -5.436 0.139 15.967 1.00 92.38 185 LYS A N 1
ATOM 1527 C CA . LYS A 1 185 ? -4.501 1.165 16.438 1.00 92.38 185 LYS A CA 1
ATOM 1528 C C . LYS A 1 185 ? -3.051 0.770 16.154 1.00 92.38 185 LYS A C 1
ATOM 1530 O O . LYS A 1 185 ? -2.624 -0.330 16.500 1.00 92.38 185 LYS A O 1
ATOM 1535 N N . ILE A 1 186 ? -2.292 1.686 15.560 1.00 93.06 186 ILE A N 1
ATOM 1536 C CA . ILE A 1 186 ? -0.873 1.474 15.252 1.00 93.06 186 ILE A CA 1
ATOM 1537 C C . ILE A 1 186 ? -0.047 1.641 16.532 1.00 93.06 186 ILE A C 1
ATOM 1539 O O . ILE A 1 186 ? -0.196 2.641 17.229 1.00 93.06 186 ILE A O 1
ATOM 1543 N N . THR A 1 187 ? 0.825 0.681 16.845 1.00 91.62 187 THR A N 1
ATOM 1544 C CA . THR A 1 187 ? 1.615 0.686 18.094 1.00 91.62 187 THR A CA 1
ATOM 1545 C C . THR A 1 187 ? 3.062 1.146 17.928 1.00 91.62 187 THR A C 1
ATOM 1547 O O . THR A 1 187 ? 3.779 1.244 18.917 1.00 91.62 187 THR A O 1
ATOM 1550 N N . ASN A 1 188 ? 3.515 1.383 16.697 1.00 92.19 188 ASN A N 1
ATOM 1551 C CA . ASN A 1 188 ? 4.901 1.722 16.367 1.00 92.19 188 ASN A CA 1
ATOM 1552 C C . ASN A 1 188 ? 5.027 3.004 15.534 1.00 92.19 188 ASN A C 1
ATOM 1554 O O . ASN A 1 188 ? 5.899 3.100 14.670 1.00 92.19 188 ASN A O 1
ATOM 1558 N N . LEU A 1 189 ? 4.148 3.980 15.778 1.00 84.94 189 LEU A N 1
ATOM 1559 C CA . LEU A 1 189 ? 4.308 5.306 15.192 1.00 84.94 189 LEU A CA 1
ATOM 1560 C C . LEU A 1 189 ? 5.591 5.964 15.739 1.00 84.94 189 LEU A C 1
ATOM 1562 O O . LEU A 1 189 ? 5.869 5.851 16.934 1.00 84.94 189 LEU A O 1
ATOM 1566 N N . PRO A 1 190 ? 6.387 6.647 14.899 1.00 71.88 190 PRO A N 1
ATOM 1567 C CA . PRO A 1 190 ? 7.512 7.446 15.375 1.00 71.88 190 PRO A CA 1
ATOM 1568 C C . PRO A 1 190 ? 7.013 8.578 16.286 1.00 71.88 190 PRO A C 1
ATOM 1570 O O . PRO A 1 190 ? 6.057 9.264 15.927 1.00 71.88 190 PRO A O 1
ATOM 1573 N N . GLU A 1 191 ? 7.692 8.834 17.411 1.00 62.34 191 GLU A N 1
ATOM 1574 C CA . GLU A 1 191 ? 7.314 9.863 18.408 1.00 62.34 191 GLU A CA 1
ATOM 1575 C C . GLU A 1 191 ? 7.142 11.283 17.820 1.00 62.34 191 GLU A C 1
ATOM 1577 O O . GLU A 1 191 ? 6.470 12.131 18.404 1.00 62.34 191 GLU A O 1
ATOM 1582 N N . SER A 1 192 ? 7.698 11.561 16.635 1.00 55.94 192 SER A N 1
ATOM 1583 C CA . SER A 1 192 ? 7.552 12.839 15.925 1.00 55.94 192 SER A CA 1
ATOM 1584 C C . SER A 1 192 ? 6.240 13.004 15.139 1.00 55.94 192 SER A C 1
ATOM 1586 O O . SER A 1 192 ? 5.969 14.103 14.650 1.00 55.94 192 SER A O 1
ATOM 1588 N N . ASN A 1 193 ? 5.415 11.958 15.015 1.00 52.00 193 ASN A N 1
ATOM 1589 C CA . ASN A 1 193 ? 4.167 11.973 14.238 1.00 52.00 193 ASN A CA 1
ATOM 1590 C C . ASN A 1 193 ? 2.886 12.096 15.089 1.00 52.00 193 ASN A C 1
ATOM 1592 O O . ASN A 1 193 ? 1.819 12.315 14.520 1.00 52.00 193 ASN A O 1
ATOM 1596 N N . ASP A 1 194 ? 2.971 12.014 16.422 1.00 48.75 194 ASP A N 1
ATOM 1597 C CA . ASP A 1 194 ? 1.790 11.832 17.286 1.00 48.75 194 ASP A CA 1
ATOM 1598 C C . ASP A 1 194 ? 1.013 13.114 17.651 1.00 48.75 194 ASP A C 1
ATOM 1600 O O . ASP A 1 194 ? -0.154 13.028 18.025 1.00 48.75 194 ASP A O 1
ATOM 1604 N N . ALA A 1 195 ? 1.592 14.317 17.537 1.00 42.78 195 ALA A N 1
ATOM 1605 C CA . ALA A 1 195 ? 0.963 15.523 18.111 1.00 42.78 195 ALA A CA 1
ATOM 1606 C C . ALA A 1 195 ? 0.446 16.570 17.105 1.00 42.78 195 ALA A C 1
ATOM 1608 O O . ALA A 1 195 ? -0.344 17.431 17.483 1.00 42.78 195 ALA A O 1
ATOM 1609 N N . SER A 1 196 ? 0.868 16.538 15.836 1.00 45.44 196 SER A N 1
ATOM 1610 C CA . SER A 1 196 ? 0.582 17.623 14.874 1.00 45.44 196 SER A CA 1
ATOM 1611 C C . SER A 1 196 ? -0.281 17.225 13.674 1.00 45.44 196 SER A C 1
ATOM 1613 O O . SER A 1 196 ? -0.572 18.080 12.841 1.00 45.44 196 SER A O 1
ATOM 1615 N N . ARG A 1 197 ? -0.696 15.954 13.565 1.00 47.47 197 ARG A N 1
ATOM 1616 C CA . ARG A 1 197 ? -1.399 15.424 12.377 1.00 47.47 197 ARG A CA 1
ATOM 1617 C C . ARG A 1 197 ? -2.821 14.900 12.624 1.00 47.47 197 ARG A C 1
ATOM 1619 O O . ARG A 1 197 ? -3.477 14.512 11.666 1.00 47.47 197 ARG A O 1
ATOM 1626 N N . LEU A 1 198 ? -3.299 14.899 13.871 1.00 45.47 198 LEU A N 1
ATOM 1627 C CA . LEU A 1 198 ? -4.637 14.406 14.248 1.00 45.47 198 LEU A CA 1
ATOM 1628 C C . LEU A 1 198 ? -5.687 15.517 14.473 1.00 45.47 198 LEU A C 1
ATOM 1630 O O . LEU A 1 198 ? -6.765 15.218 14.982 1.00 45.47 198 LEU A O 1
ATOM 1634 N N . ASN A 1 199 ? -5.388 16.769 14.101 1.00 36.94 199 ASN A N 1
ATOM 1635 C CA . ASN A 1 199 ? -6.331 17.898 14.153 1.00 36.94 199 ASN A CA 1
ATOM 1636 C C . ASN A 1 199 ? -6.735 18.355 12.753 1.00 36.94 199 ASN A C 1
ATOM 1638 O O . ASN A 1 199 ? -5.815 18.549 11.926 1.00 36.94 199 ASN A O 1
#

Radius of gyration: 34.33 Å; Cα contacts (8 Å, |Δi|>4): 225; chains: 1; bounding box: 81×32×100 Å

Nearest PDB structures (foldseek):
  4zos-assembly2_B  TM=3.688E-01  e=4.209E-01  Yersinia enterocolitica subsp. enterocolitica 8081
  3e8o-assembly1_B  TM=3.360E-01  e=3.461E-01  Deinococcus radiodurans
  1x7v-assembly3_C  TM=2.817E-01  e=1.119E+00  Pseudomonas aeruginosa
  2k3i-assembly1_A  TM=4.497E-01  e=7.401E+00  Shigella flexneri 2a
  1n5v-assembly1_B  TM=2.902E-01  e=1.654E+00  Streptomyces coelicolor A3(2)

Organism: NCBI:txid3080537

Solvent-accessible surface area (backbone atoms only — not comparable to full-atom values): 11239 Å² total; per-residue (Å²): 136,56,73,68,61,53,52,51,51,52,50,52,55,63,64,44,72,74,46,46,72,58,51,47,58,52,50,50,50,52,52,50,50,52,50,52,51,52,50,53,64,46,45,58,54,51,53,49,52,54,53,68,68,50,71,75,52,62,33,76,72,52,74,58,45,60,74,43,59,68,20,39,26,31,36,45,51,76,25,75,40,72,69,52,20,52,52,52,39,51,53,50,39,53,56,46,48,70,69,76,52,70,92,46,60,87,32,60,36,52,36,75,35,37,87,40,86,71,31,24,33,23,34,34,51,84,57,97,62,92,48,46,62,66,58,34,43,51,50,54,52,48,52,54,49,51,58,77,65,39,83,92,45,86,46,69,76,53,46,55,55,56,43,54,38,52,70,73,39,46,56,43,68,41,41,60,68,46,28,31,72,66,50,21,50,69,77,70,71,60,86,89,62,74,84,82,69,86,121

Sequence (199 aa):
MTYQQLKEKIWKLLTHGALLYITAPIAITLLILFFILKVYEGGTKFSFLLKELRTEKTSYLSKHELEVLDEWVALIDYADTYEQAIDRSNQFKKAYEGLGHGLWGNNILYIRDPSYPDRWMIIVDMWSGKSSYSEVNEGINSLKKDISNAPRYQGRDLEDTLGMWLFNSHPVKFDVLRFQQNYGKITNLPESNDASRLN

pLDDT: mean 79.84, std 15.65, range [36.94, 98.06]

Foldseek 3Di:
DDPVVVVVVVVVVCPPVVVCVVVVVVVVVVVVVVVVVVVVVVVVVVVVVVVVVPPFQEDEFDPLLLQQEQAKWKWQDKDQDPVVQVVVLVVLLVLVVVLVDPQFSVQFDKGADLQDRRMITGTTPNDRDHDDQVRNQVSLVVVLVCQVPRPVNPDPPSCVPNVVRSVPIGIDTNYPVSNCVRRGHYDDHDPVPPPPPPD

Secondary structure (DSSP, 8-state):
--HHHHHHHHHHHHHSTTTHHHHHHHHHHHHHHHHHHHHHHHHHHHHHHHHHSS---EE---HHHHHTTT-EEEEEEEESSHHHHHHHHHHHHHHHHTTT--TTTT-EEEEE-TT-TT-EEEEE--SSS---HHHHHHHHHHHHHHHHH-GGG-SHHHHHHHHHHHHT-EEEE--HHHHHHHH-EES---TTSSSSS--

Mean predicted aligned error: 14.41 Å